Protein AF-A0A7V3DXR6-F1 (afdb_monomer)

Solvent-accessible surface area (backbone atoms only — not comparable to full-atom values): 13220 Å² total; per-residue (Å²): 140,81,86,76,81,79,78,81,73,88,77,78,80,82,89,64,105,59,75,61,67,45,47,54,45,67,90,81,84,85,80,84,87,76,94,70,97,73,84,89,75,85,72,83,88,76,77,76,75,66,63,61,69,57,52,56,50,43,62,75,67,64,59,78,59,49,63,55,88,52,62,77,90,40,53,66,61,30,19,55,47,42,76,74,41,99,54,40,26,29,40,56,41,89,47,49,42,42,71,50,51,48,53,38,53,76,59,43,36,45,48,30,45,14,49,17,42,89,64,18,62,29,64,74,32,46,52,52,35,45,51,56,32,44,76,66,78,23,35,36,28,40,42,41,90,64,34,42,66,51,47,35,49,40,52,56,47,44,74,72,49,98,42,56,47,48,42,47,45,70,83,68,97,46,56,56,32,66,55,28,32,79,74,49,92,61,69,49,100,87,40,33,32,70,59,69,91,48,77,86,70,50,76,49,74,35,65,71,46,50,59,74,67,60,71,91,130

Foldseek 3Di:
DDDDDDDDDDDDDDDDPDFDKFFADEDDDDDDDDDDDDDDDDDPDPPPPPCVVVQVVCVVVVPQADECPDDLVCLVVLLVVLVRHPHFYEYPQQEAFLVSLLVSLVSSSGQEYAHQQVRRPHLVRVQSSLVSCVVSVHAYEYDDPFAQLSLLSSVVSQSVGPRHDHHYDYPDDDCSQVPFWPDHWDADPVRMTGQDPDPDSPTDGDVVSVVVPDDDD

Secondary structure (DSSP, 8-state):
-----PPPP--PPP--S---EEEEE-------------------------SHHHHHHHHHHT-SEEES-S-TT-HHHHHHHHTT-SSEEEE-TT--HHHHHHHHHHTT--SEE---TTTTT-HHHHHHHHHHHHHTT-EE-----S-HHHHHHHHHHHHTSSSB-PEE---S--HHHHTSBSS-----TTSEEEPP-SSTT---B-HHHHHHT----

Nearest PDB structures (foldseek):
  4e6m-assembly1_A  TM=9.336E-01  e=2.286E-12  Salmonella enterica subsp. enterica serovar Typhimurium
  2gl5-assembly1_A  TM=9.309E-01  e=3.157E-12  Salmonella enterica subsp. enterica serovar Typhimurium str. LT2
  4e5t-assembly1_B  TM=9.225E-01  e=1.224E-11  Roseibium 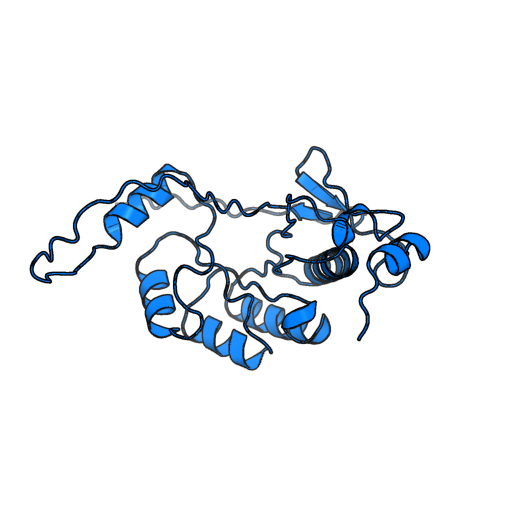alexandrii DFL-11
  2o56-assembly1_C  TM=9.122E-01  e=7.303E-12  Salmonella enterica subsp. enterica serovar Typhimurium str. LT2
  4e5t-assembly1_F  TM=9.251E-01  e=1.922E-11  Roseibium alexandrii DFL-11

Radius of gyration: 20.24 Å; Cα contacts (8 Å, |Δi|>4): 313; chains: 1; bounding box: 68×53×46 Å

Sequence (217 aa):
MHERTAREGAQYPAAQNLSPRVHSWTGSRSSSRRCGATAIRRSPRKRSCSIEPIRRCLDRLGVYAFEEPVSTDNLEASAHLAQQLDLKIAGYESEQLAYNFRRLIDQGCVDIVQPDVTWAGGISECRRIAALAQAAHREIAPHCFSSAVCLMASLHFLCSVPNPGLLEMDQNPNGLRTEIARDPVSVDADGFVTVPEKPGLGVELIDDVVEKYRVEG

Mean predicted aligned error: 10.91 Å

pLDDT: mean 79.51, std 24.58, range [22.56, 98.38]

Structure (mmCIF, N/CA/C/O backbone):
data_AF-A0A7V3DXR6-F1
#
_entry.id   AF-A0A7V3DXR6-F1
#
loop_
_atom_site.group_PDB
_atom_site.id
_atom_site.type_symbol
_atom_site.label_atom_id
_atom_site.label_alt_id
_atom_site.label_comp_id
_atom_site.label_asym_id
_atom_site.label_entity_id
_atom_site.label_seq_id
_atom_site.pdbx_PDB_ins_code
_atom_site.Cartn_x
_atom_site.Cartn_y
_atom_site.Cartn_z
_atom_site.occupancy
_atom_site.B_iso_or_equiv
_atom_site.auth_seq_id
_atom_site.auth_comp_id
_atom_site.auth_asym_id
_atom_site.auth_atom_id
_atom_site.pdbx_PDB_model_num
ATOM 1 N N . MET A 1 1 ? -40.014 13.257 14.628 1.00 31.56 1 MET A N 1
ATOM 2 C CA . MET A 1 1 ? -39.802 12.472 13.397 1.00 31.56 1 MET A CA 1
ATOM 3 C C . MET A 1 1 ? -38.603 13.074 12.688 1.00 31.56 1 MET A C 1
ATOM 5 O O . MET A 1 1 ? -38.719 14.172 12.171 1.00 31.56 1 MET A O 1
ATOM 9 N N . HIS A 1 2 ? -37.438 12.436 12.780 1.00 28.38 2 HIS A N 1
ATOM 10 C CA . HIS A 1 2 ? -36.255 12.824 12.012 1.00 28.38 2 HIS A CA 1
ATOM 11 C C . HIS A 1 2 ? -35.993 11.713 11.004 1.00 28.38 2 HIS A C 1
ATOM 13 O O . HIS A 1 2 ? -35.638 10.598 11.389 1.00 28.38 2 HIS A O 1
ATOM 19 N N . GLU A 1 3 ? -36.242 12.015 9.734 1.00 25.89 3 GLU A N 1
ATOM 20 C CA . GLU A 1 3 ? -35.898 11.160 8.606 1.00 25.89 3 GLU A CA 1
ATOM 21 C C . GLU A 1 3 ? -34.373 11.090 8.501 1.00 25.89 3 GLU A C 1
ATOM 23 O O . GLU A 1 3 ? -33.698 12.076 8.209 1.00 25.89 3 GLU A O 1
ATOM 28 N N . ARG A 1 4 ? -33.822 9.910 8.795 1.00 29.62 4 ARG A N 1
ATOM 29 C CA . ARG A 1 4 ? -32.465 9.545 8.396 1.00 29.62 4 ARG A CA 1
ATOM 30 C C . ARG A 1 4 ? -32.529 9.173 6.924 1.00 29.62 4 ARG A C 1
ATOM 32 O O . ARG A 1 4 ? -33.082 8.132 6.582 1.00 29.62 4 ARG A O 1
ATOM 39 N N . THR A 1 5 ? -31.971 10.016 6.068 1.00 32.22 5 THR A N 1
ATOM 40 C CA . THR A 1 5 ? -31.668 9.651 4.688 1.00 32.22 5 THR A CA 1
ATOM 41 C C . THR A 1 5 ? -30.630 8.530 4.713 1.00 32.22 5 THR A C 1
ATOM 43 O O . THR A 1 5 ? -29.486 8.711 5.131 1.00 32.22 5 THR A O 1
ATOM 46 N N . ALA A 1 6 ? -31.069 7.329 4.342 1.00 30.80 6 ALA A N 1
ATOM 47 C CA . ALA A 1 6 ? -30.200 6.190 4.115 1.00 30.80 6 ALA A CA 1
ATOM 48 C C . ALA A 1 6 ? -29.231 6.545 2.978 1.00 30.80 6 ALA A C 1
ATOM 50 O O . ALA A 1 6 ? -29.662 6.886 1.879 1.00 30.80 6 ALA A O 1
ATOM 51 N N . ARG A 1 7 ? -27.924 6.509 3.254 1.00 33.69 7 ARG A N 1
ATOM 52 C CA . ARG A 1 7 ? -26.902 6.561 2.206 1.00 33.69 7 ARG A CA 1
ATOM 53 C C . ARG A 1 7 ? -26.970 5.237 1.452 1.00 33.69 7 ARG A C 1
ATOM 55 O O . ARG A 1 7 ? -26.793 4.180 2.056 1.00 33.69 7 ARG A O 1
ATOM 62 N N . GLU A 1 8 ? -27.275 5.313 0.164 1.00 31.00 8 GLU A N 1
ATOM 63 C CA . GLU A 1 8 ? -27.235 4.185 -0.761 1.00 31.00 8 GLU A CA 1
ATOM 64 C C . GLU A 1 8 ? -25.836 3.556 -0.714 1.00 31.00 8 GLU A C 1
ATOM 66 O O . GLU A 1 8 ? -24.823 4.229 -0.909 1.00 31.00 8 GLU A O 1
ATOM 71 N N . GLY A 1 9 ? -25.777 2.270 -0.368 1.00 28.81 9 GLY A N 1
ATOM 72 C CA . GLY A 1 9 ? -24.547 1.495 -0.433 1.00 28.81 9 GLY A CA 1
ATOM 73 C C . GLY A 1 9 ? -24.123 1.348 -1.889 1.00 28.81 9 GLY A C 1
ATOM 74 O O . GLY A 1 9 ? -24.939 0.984 -2.733 1.00 28.81 9 GLY A O 1
ATOM 75 N N . ALA A 1 10 ? -22.853 1.626 -2.183 1.00 31.78 10 ALA A N 1
ATOM 76 C CA . ALA A 1 10 ? -22.266 1.345 -3.485 1.00 31.78 10 ALA A CA 1
ATOM 77 C C . ALA A 1 10 ? -22.392 -0.160 -3.773 1.00 31.78 10 ALA A C 1
ATOM 79 O O . ALA A 1 10 ? -21.719 -0.992 -3.163 1.00 31.78 10 ALA A O 1
ATOM 80 N N . GLN A 1 11 ? -23.316 -0.510 -4.663 1.00 25.05 11 GLN A N 1
ATOM 81 C CA . GLN A 1 11 ? -23.575 -1.877 -5.080 1.00 25.05 11 GLN A CA 1
ATOM 82 C C . GLN A 1 11 ? -22.659 -2.182 -6.270 1.00 25.05 11 GLN A C 1
ATOM 84 O O . GLN A 1 11 ? -22.904 -1.734 -7.387 1.00 25.05 11 GLN A O 1
ATOM 89 N N . TYR A 1 12 ? -21.562 -2.898 -6.016 1.00 34.34 12 TYR A N 1
ATOM 90 C CA . TYR A 1 12 ? -20.618 -3.311 -7.056 1.00 34.34 12 TYR A CA 1
ATOM 91 C C . TYR A 1 12 ? -21.253 -4.390 -7.956 1.00 34.34 12 TYR A C 1
ATOM 93 O O . TYR A 1 12 ? -21.801 -5.365 -7.431 1.00 34.34 12 TYR A O 1
ATOM 101 N N . PRO A 1 13 ? -21.217 -4.244 -9.294 1.00 30.42 13 PRO A N 1
ATOM 102 C CA . PRO A 1 13 ? -21.821 -5.212 -10.204 1.00 30.42 13 PRO A CA 1
ATOM 103 C C . PRO A 1 13 ? -21.067 -6.550 -10.196 1.00 30.42 13 PRO A C 1
ATOM 105 O O . PRO A 1 13 ? -19.850 -6.607 -10.034 1.00 30.42 13 PRO A O 1
ATOM 108 N N . ALA A 1 14 ? -21.821 -7.637 -10.378 1.00 29.36 14 ALA A N 1
ATOM 109 C CA . ALA A 1 14 ? -21.312 -9.003 -10.425 1.00 29.36 14 ALA A CA 1
ATOM 110 C C . ALA A 1 14 ? -20.295 -9.202 -11.565 1.00 29.36 14 ALA A C 1
ATOM 112 O O . ALA A 1 14 ? -20.507 -8.745 -12.689 1.00 29.36 14 ALA A O 1
ATOM 113 N N . ALA A 1 15 ? -19.211 -9.919 -11.256 1.00 34.00 15 ALA A N 1
ATOM 114 C CA . ALA A 1 15 ? -18.091 -10.195 -12.146 1.00 34.00 15 ALA A CA 1
ATOM 115 C C . ALA A 1 15 ? -18.532 -10.916 -13.436 1.00 34.00 15 ALA A C 1
ATOM 117 O O . ALA A 1 15 ? -18.892 -12.092 -13.423 1.00 34.00 15 ALA A O 1
ATOM 118 N N . GLN A 1 16 ? -18.475 -10.203 -14.559 1.00 31.62 16 GLN A N 1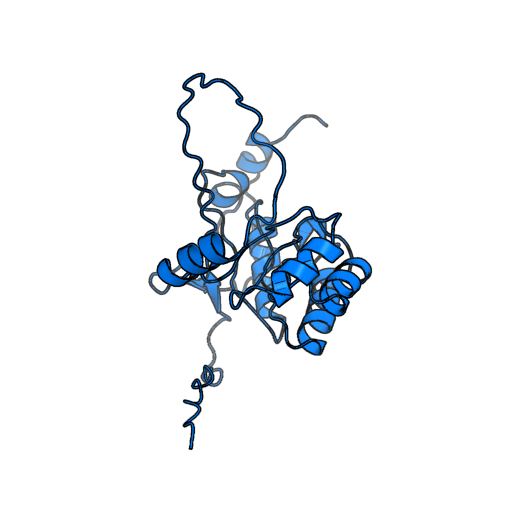
ATOM 119 C CA . GLN A 1 16 ? -18.336 -10.792 -15.892 1.00 31.62 16 GLN A CA 1
ATOM 120 C C . GLN A 1 16 ? -16.834 -10.932 -16.184 1.00 31.62 16 GLN A C 1
ATOM 122 O O . GLN A 1 16 ? -16.068 -10.124 -15.670 1.00 31.62 16 GLN A O 1
ATOM 127 N N . ASN A 1 17 ? -16.429 -11.950 -16.961 1.00 37.66 17 ASN A N 1
ATOM 128 C CA . ASN A 1 17 ? -15.042 -12.306 -17.327 1.00 37.66 17 ASN A CA 1
ATOM 129 C C . ASN A 1 17 ? -14.233 -11.125 -17.902 1.00 37.66 17 ASN A C 1
ATOM 131 O O . ASN A 1 17 ? -14.008 -11.023 -19.106 1.00 37.66 17 ASN A O 1
ATOM 135 N N . LEU A 1 18 ? -13.794 -10.238 -17.026 1.00 44.88 18 LEU A N 1
ATOM 136 C CA . LEU A 1 18 ? -12.927 -9.111 -17.291 1.00 44.88 18 LEU A CA 1
ATOM 137 C C . LEU A 1 18 ? -11.723 -9.292 -16.375 1.00 44.88 18 LEU A C 1
ATOM 139 O O . LEU A 1 18 ? -11.875 -9.640 -15.200 1.00 44.88 18 LEU A O 1
ATOM 143 N N . SER A 1 19 ? -10.531 -9.076 -16.920 1.00 45.09 19 SER A N 1
ATOM 144 C CA . SER A 1 19 ? -9.303 -8.963 -16.138 1.00 45.09 19 SER A CA 1
ATOM 145 C C . SER A 1 19 ? -9.536 -8.017 -14.949 1.00 45.09 19 SER A C 1
ATOM 147 O O . SER A 1 19 ? -10.148 -6.959 -15.144 1.00 45.09 19 SER A O 1
ATOM 149 N N . PRO A 1 20 ? -9.092 -8.367 -13.728 1.00 69.38 20 PRO A N 1
ATOM 150 C CA . PRO A 1 20 ? -9.354 -7.551 -12.551 1.00 69.38 20 PRO A CA 1
ATOM 151 C C . PRO A 1 20 ? -8.802 -6.130 -12.741 1.00 69.38 20 PRO A C 1
ATOM 153 O O . PRO A 1 20 ? -7.714 -5.935 -13.289 1.00 69.38 20 PRO A O 1
ATOM 156 N N . ARG A 1 21 ? -9.593 -5.138 -12.318 1.00 65.69 21 ARG A N 1
ATOM 157 C CA . ARG A 1 21 ? -9.285 -3.704 -12.411 1.00 65.69 21 ARG A CA 1
ATOM 158 C C . ARG A 1 21 ? -9.407 -3.057 -11.040 1.00 65.69 21 ARG A C 1
ATOM 160 O O . ARG A 1 21 ? -10.296 -3.423 -10.272 1.00 65.69 21 ARG A O 1
ATOM 167 N N . VAL A 1 22 ? -8.566 -2.063 -10.764 1.00 61.12 22 VAL A N 1
ATOM 168 C CA . VAL A 1 22 ? -8.664 -1.240 -9.547 1.00 61.12 22 VAL A CA 1
ATOM 169 C C . VAL A 1 22 ? -8.651 0.238 -9.905 1.00 61.12 22 VAL A C 1
ATOM 171 O O . VAL A 1 22 ? -7.926 0.648 -10.810 1.00 61.12 22 VAL A O 1
ATOM 174 N N . HIS A 1 23 ? -9.454 1.034 -9.201 1.00 72.06 23 HIS A N 1
ATOM 175 C CA . HIS A 1 23 ? -9.402 2.487 -9.302 1.00 72.06 23 HIS A CA 1
ATOM 176 C C . HIS A 1 23 ? -8.096 3.026 -8.719 1.00 72.06 23 HIS A C 1
ATOM 178 O O . HIS A 1 23 ? -7.699 2.648 -7.616 1.00 72.06 23 HIS A O 1
ATOM 184 N N . SER A 1 24 ? -7.456 3.931 -9.455 1.00 63.09 24 SER A N 1
ATOM 185 C CA . SER A 1 24 ? -6.246 4.627 -9.015 1.00 63.09 24 SER A CA 1
ATOM 186 C C . SER A 1 24 ? -6.554 5.998 -8.407 1.00 63.09 24 SER A C 1
ATOM 188 O O . SER A 1 24 ? -7.560 6.627 -8.739 1.00 63.09 24 SER A O 1
ATOM 190 N N . TRP A 1 25 ? -5.676 6.478 -7.527 1.00 69.19 25 TRP A N 1
ATOM 191 C CA . TRP A 1 25 ? -5.692 7.851 -7.018 1.00 69.19 25 TRP A CA 1
ATOM 192 C C . TRP A 1 25 ? -4.270 8.391 -6.819 1.00 69.19 25 TRP A C 1
ATOM 194 O O . TRP A 1 25 ? -3.297 7.638 -6.756 1.00 69.19 25 TRP A O 1
ATOM 204 N N . THR A 1 26 ? -4.158 9.718 -6.746 1.00 46.88 26 THR A N 1
ATOM 205 C CA . THR A 1 26 ? -2.898 10.456 -6.647 1.00 46.88 26 THR A CA 1
ATOM 206 C C . THR A 1 26 ? -2.918 11.377 -5.424 1.00 46.88 26 THR A C 1
ATOM 208 O O . THR A 1 26 ? -3.730 12.307 -5.372 1.00 46.88 26 THR A O 1
ATOM 211 N N . GLY A 1 27 ? -2.004 11.179 -4.473 1.00 40.56 27 GLY A N 1
ATOM 212 C CA . GLY A 1 27 ? -1.815 12.091 -3.344 1.00 40.56 27 GLY A CA 1
ATOM 213 C C . GLY A 1 27 ? -1.204 13.423 -3.774 1.00 40.56 27 GLY A C 1
ATOM 214 O O . GLY A 1 27 ? -0.132 13.466 -4.373 1.00 40.56 27 GLY A O 1
ATOM 215 N N . SER A 1 28 ? -1.861 14.547 -3.467 1.00 36.00 28 SER A N 1
ATOM 216 C CA . SER A 1 28 ? -1.294 15.882 -3.703 1.00 36.00 28 SER A CA 1
ATOM 217 C C . SER A 1 28 ? -0.756 16.489 -2.402 1.00 36.00 28 SER A C 1
ATOM 219 O O . SER A 1 28 ? -1.530 16.978 -1.578 1.00 36.00 28 SER A O 1
ATOM 221 N N . ARG A 1 29 ? 0.572 16.542 -2.226 1.00 35.81 29 ARG A N 1
ATOM 222 C CA . ARG A 1 29 ? 1.218 17.350 -1.170 1.00 35.81 29 ARG A CA 1
ATOM 223 C C . ARG A 1 29 ? 1.531 18.745 -1.723 1.00 35.81 29 ARG A C 1
ATOM 225 O O . ARG A 1 29 ? 2.564 18.963 -2.350 1.00 35.81 29 ARG A O 1
ATOM 232 N N . SER A 1 30 ? 0.642 19.721 -1.528 1.00 26.56 30 SER A N 1
ATOM 233 C CA . SER A 1 30 ? 0.893 21.094 -1.990 1.00 26.56 30 SER A CA 1
ATOM 234 C C . SER A 1 30 ? 1.876 21.822 -1.059 1.00 26.56 30 SER A C 1
ATOM 236 O O . SER A 1 30 ? 1.492 22.286 0.015 1.00 26.56 30 SER A O 1
ATOM 238 N N . SER A 1 31 ? 3.143 21.970 -1.465 1.00 26.41 31 SER A N 1
ATOM 239 C CA . SER A 1 31 ? 4.117 22.815 -0.759 1.00 26.41 31 SER A CA 1
ATOM 240 C C . SER A 1 31 ? 4.080 24.255 -1.291 1.00 26.41 31 SER A C 1
ATOM 242 O O . SER A 1 31 ? 4.645 24.549 -2.346 1.00 26.41 31 SER A O 1
ATOM 244 N N . SER A 1 32 ? 3.455 25.191 -0.575 1.00 27.58 32 SER A N 1
ATOM 245 C CA . SER A 1 32 ? 3.574 26.616 -0.910 1.00 27.58 32 SER A CA 1
ATOM 246 C C . SER A 1 32 ? 4.811 27.221 -0.235 1.00 27.58 32 SER A C 1
ATOM 248 O O . SER A 1 32 ? 4.806 27.479 0.969 1.00 27.58 32 SER A O 1
ATOM 250 N N . ARG A 1 33 ? 5.876 27.482 -1.007 1.00 27.38 33 ARG A N 1
ATOM 251 C C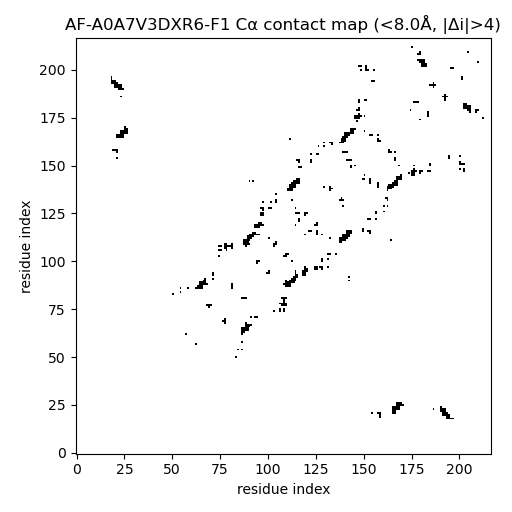A . ARG A 1 33 ? 7.007 28.316 -0.566 1.00 27.38 33 ARG A CA 1
ATOM 252 C C . ARG A 1 33 ? 6.669 29.801 -0.719 1.00 27.38 33 ARG A C 1
ATOM 254 O O . ARG A 1 33 ? 6.379 30.268 -1.818 1.00 27.38 33 ARG A O 1
ATOM 261 N N . ARG A 1 34 ? 6.833 30.557 0.367 1.00 25.31 34 ARG A N 1
ATOM 262 C CA . ARG A 1 34 ? 7.279 31.959 0.340 1.00 25.31 34 ARG A CA 1
ATOM 263 C C . ARG A 1 34 ? 7.922 32.290 1.690 1.00 25.31 34 ARG A C 1
ATOM 265 O O . ARG A 1 34 ? 7.237 32.429 2.695 1.00 25.31 34 ARG A O 1
ATOM 272 N N . CYS A 1 35 ? 9.253 32.365 1.711 1.00 27.14 35 CYS A N 1
ATOM 273 C CA . CYS A 1 35 ? 10.003 32.909 2.838 1.00 27.14 35 CYS A CA 1
ATOM 274 C C . CYS A 1 35 ? 9.786 34.425 2.890 1.00 27.14 35 CYS A C 1
ATOM 276 O O . CYS A 1 35 ? 10.145 35.137 1.956 1.00 27.14 35 CYS A O 1
ATOM 278 N N . GLY A 1 36 ? 9.229 34.901 3.997 1.00 24.17 36 GLY A N 1
ATOM 279 C CA . GLY A 1 36 ? 9.238 36.297 4.415 1.00 24.17 36 GLY A CA 1
ATOM 280 C C . GLY A 1 36 ? 9.369 36.310 5.932 1.00 24.17 36 GLY A C 1
ATOM 281 O O . GLY A 1 36 ? 8.490 35.810 6.633 1.00 24.17 36 GLY A O 1
ATOM 282 N N . ALA A 1 37 ? 10.502 36.791 6.442 1.00 32.31 37 ALA A N 1
ATOM 283 C CA . ALA A 1 37 ? 10.782 36.838 7.872 1.00 32.31 37 ALA A CA 1
ATOM 284 C C . ALA A 1 37 ? 9.662 37.588 8.614 1.00 32.31 37 ALA A C 1
ATOM 286 O O . ALA A 1 37 ? 9.384 38.743 8.308 1.00 32.31 37 ALA A O 1
ATOM 287 N N . THR A 1 38 ? 9.020 36.932 9.585 1.00 22.56 38 THR A N 1
ATOM 288 C CA . THR A 1 38 ? 8.007 37.551 10.451 1.00 22.56 38 THR A CA 1
ATOM 289 C C . THR A 1 38 ? 8.263 37.138 11.898 1.00 22.56 38 THR A C 1
ATOM 291 O O . THR A 1 38 ? 8.427 35.958 12.205 1.00 22.56 38 THR A O 1
ATOM 294 N N . ALA A 1 39 ? 8.347 38.132 12.780 1.00 25.56 39 ALA A N 1
ATOM 295 C CA . ALA A 1 39 ? 8.674 37.997 14.193 1.00 25.56 39 ALA A CA 1
ATOM 296 C C . ALA A 1 39 ? 7.761 37.002 14.937 1.00 25.56 39 ALA A C 1
ATOM 298 O O . ALA A 1 39 ? 6.534 37.073 14.857 1.00 25.56 39 ALA A O 1
ATOM 299 N N . ILE A 1 40 ? 8.364 36.116 15.737 1.00 25.45 40 ILE A N 1
ATOM 300 C CA . ILE A 1 40 ? 7.641 35.203 16.630 1.00 25.45 40 ILE A CA 1
ATOM 301 C C . ILE A 1 40 ? 7.162 35.998 17.849 1.00 25.45 40 ILE A C 1
ATOM 303 O O . ILE A 1 40 ? 7.897 36.200 18.816 1.00 25.45 40 ILE A O 1
ATOM 307 N N . ARG A 1 41 ? 5.901 36.438 17.830 1.00 24.92 41 ARG A N 1
ATOM 308 C CA . ARG A 1 41 ? 5.221 36.978 19.014 1.00 24.92 41 ARG A CA 1
ATOM 309 C C . ARG A 1 41 ? 4.578 35.811 19.772 1.00 24.92 41 ARG A C 1
ATOM 311 O O . ARG A 1 41 ? 3.616 35.212 19.296 1.00 24.92 41 ARG A O 1
ATOM 318 N N . ARG A 1 42 ? 5.112 35.447 20.946 1.00 28.20 42 ARG A N 1
ATOM 319 C CA . ARG A 1 42 ? 4.498 34.429 21.822 1.00 28.20 42 ARG A CA 1
ATOM 320 C C . ARG A 1 42 ? 3.175 34.964 22.385 1.00 28.20 42 ARG A C 1
ATOM 322 O O . ARG A 1 42 ? 3.176 35.779 23.299 1.00 28.20 42 ARG A O 1
ATOM 329 N N . SER A 1 43 ? 2.056 34.487 21.842 1.00 28.20 43 SER A N 1
ATOM 330 C CA . SER A 1 43 ? 0.731 34.625 22.458 1.00 28.20 43 SER A CA 1
ATOM 331 C C . SER A 1 43 ? 0.620 33.694 23.682 1.00 28.20 43 SER A C 1
ATOM 333 O O . SER A 1 43 ? 1.135 32.568 23.625 1.00 28.20 43 SER A O 1
ATOM 335 N N . PRO A 1 44 ? -0.008 34.120 24.797 1.00 35.19 44 PRO A N 1
ATOM 336 C CA . PRO A 1 44 ? -0.204 33.271 25.968 1.00 35.19 44 PRO A CA 1
ATOM 337 C C . PRO A 1 44 ? -1.037 32.035 25.594 1.00 35.19 44 PRO A C 1
ATOM 339 O O . PRO A 1 44 ? -2.111 32.131 25.003 1.00 35.19 44 PRO A O 1
ATOM 342 N N . ARG A 1 45 ? -0.506 30.847 25.914 1.00 38.66 45 ARG A N 1
ATOM 343 C CA . ARG A 1 45 ? -1.092 29.542 25.578 1.00 38.66 45 ARG A CA 1
ATOM 344 C C . ARG A 1 45 ? -2.484 29.381 26.205 1.00 38.66 45 ARG A C 1
ATOM 346 O O . ARG A 1 45 ? -2.607 28.914 27.329 1.00 38.66 45 ARG A O 1
ATOM 353 N N . LYS A 1 46 ? -3.528 29.630 25.420 1.00 34.25 46 LYS A N 1
ATOM 354 C CA . LYS A 1 46 ? -4.749 28.815 25.429 1.00 34.25 46 LYS A CA 1
ATOM 355 C C . LYS A 1 46 ? -4.802 28.087 24.090 1.00 34.25 46 LYS A C 1
ATOM 357 O O . LYS A 1 46 ? -5.390 28.577 23.137 1.00 34.25 46 LYS A O 1
ATOM 362 N N . ARG A 1 47 ? -4.093 26.961 23.971 1.00 41.34 47 ARG A N 1
ATOM 363 C CA . ARG A 1 47 ? -4.157 26.114 22.770 1.00 41.34 47 ARG A CA 1
ATOM 364 C C . ARG A 1 47 ? -5.162 24.988 22.982 1.00 41.34 47 ARG A C 1
ATOM 366 O O . ARG A 1 47 ? -4.785 23.831 23.040 1.00 41.34 47 ARG A O 1
ATOM 373 N N . SER A 1 48 ? -6.440 25.341 23.052 1.00 38.88 48 SER A N 1
ATOM 374 C CA . SER A 1 48 ? -7.446 24.525 22.379 1.00 38.88 48 SER A CA 1
ATOM 375 C C . SER A 1 48 ? -7.462 25.029 20.936 1.00 38.88 48 SER A C 1
ATOM 377 O O . SER A 1 48 ? -8.237 25.922 20.594 1.00 38.88 48 SER A O 1
ATOM 379 N N . CYS A 1 49 ? -6.516 24.582 20.106 1.00 46.41 49 CYS A N 1
ATOM 380 C CA . CYS A 1 49 ? -6.714 24.753 18.671 1.00 46.41 49 CYS A CA 1
ATOM 381 C C . CYS A 1 49 ? -7.865 23.802 18.356 1.00 46.41 49 CYS A C 1
ATOM 383 O O . CYS A 1 49 ? -7.670 22.591 18.369 1.00 46.41 49 CYS A O 1
ATOM 385 N N . SER A 1 50 ? -9.089 24.329 18.280 1.00 61.41 50 SER A N 1
ATOM 386 C CA . SER A 1 50 ? -10.232 23.502 17.926 1.00 61.41 50 SER A CA 1
ATOM 387 C C . SER A 1 50 ? -9.948 22.907 16.553 1.00 61.41 50 SER A C 1
ATOM 389 O O . SER A 1 50 ? -9.464 23.600 15.663 1.00 61.41 50 SER A O 1
ATOM 391 N N . ILE A 1 51 ? -10.227 21.620 16.387 1.00 73.38 51 ILE A N 1
ATOM 392 C CA . ILE A 1 51 ? -10.132 20.928 15.099 1.00 73.38 51 ILE A CA 1
ATOM 393 C C . ILE A 1 51 ? -11.143 21.470 14.072 1.00 73.38 51 ILE A C 1
ATOM 395 O O . ILE A 1 51 ? -10.968 21.346 12.864 1.00 73.38 51 ILE A O 1
ATOM 399 N N . GLU A 1 52 ? -12.182 22.141 14.567 1.00 75.38 52 GLU A N 1
ATOM 400 C CA . GLU A 1 52 ? -13.337 22.628 13.819 1.00 75.38 52 GLU A CA 1
ATOM 401 C C . GLU A 1 52 ? -13.007 23.463 12.563 1.00 75.38 52 GLU A C 1
ATOM 403 O O . GLU A 1 52 ? -13.633 23.225 11.529 1.00 75.38 52 GLU A O 1
ATOM 408 N N . PRO A 1 53 ? -12.043 24.410 12.558 1.00 81.31 53 PRO A N 1
ATOM 409 C CA . PRO A 1 53 ? -11.697 25.151 11.346 1.00 81.31 53 PRO A CA 1
ATOM 410 C C . PRO A 1 53 ? -11.064 24.265 10.267 1.00 81.31 53 PRO A C 1
ATOM 412 O O . PRO A 1 53 ? -11.318 24.485 9.084 1.00 81.31 53 PRO A O 1
ATOM 415 N N . ILE A 1 54 ? -10.267 23.263 10.663 1.00 81.62 54 ILE A N 1
ATOM 416 C CA . ILE A 1 54 ? -9.664 22.295 9.737 1.00 81.62 54 ILE A CA 1
ATOM 417 C C . ILE A 1 54 ? -10.765 21.396 9.177 1.00 81.62 54 ILE A C 1
ATOM 419 O O . ILE A 1 54 ? -10.887 21.299 7.959 1.00 81.62 54 ILE A O 1
ATOM 423 N N . ARG A 1 55 ? -11.627 20.849 10.046 1.00 79.38 55 ARG A N 1
ATOM 424 C CA . ARG A 1 55 ? -12.783 20.023 9.662 1.00 79.38 55 ARG A CA 1
ATOM 425 C C . ARG A 1 55 ? -13.638 20.712 8.596 1.00 79.38 55 ARG A C 1
ATOM 427 O O . ARG A 1 55 ? -13.788 20.195 7.498 1.00 79.38 55 ARG A O 1
ATOM 434 N N . ARG A 1 56 ? -14.080 21.950 8.854 1.00 80.69 56 ARG A N 1
ATOM 435 C CA . ARG A 1 56 ? -14.874 22.737 7.887 1.00 80.69 56 ARG A CA 1
ATOM 436 C C . ARG A 1 56 ? -14.161 22.971 6.561 1.00 80.69 56 ARG A C 1
ATOM 438 O O . ARG A 1 56 ? -14.813 23.057 5.522 1.00 80.69 56 ARG A O 1
ATOM 445 N N . CYS A 1 57 ? -12.842 23.155 6.596 1.00 86.56 57 CYS A N 1
ATOM 446 C CA . CYS A 1 57 ? -12.064 23.362 5.384 1.00 86.56 57 CYS A CA 1
ATOM 447 C C . CYS A 1 57 ? -12.035 22.087 4.534 1.00 86.56 57 CYS A C 1
ATOM 449 O O . CYS A 1 57 ? -12.324 22.159 3.341 1.00 86.56 57 CYS A O 1
ATOM 451 N N . LEU A 1 58 ? -11.744 20.942 5.160 1.00 86.88 58 LEU A N 1
ATOM 452 C CA . LEU A 1 58 ? -11.681 19.640 4.495 1.00 86.88 58 LEU A CA 1
ATOM 453 C C . LEU A 1 58 ? -13.058 19.214 3.960 1.00 86.88 58 LEU A C 1
ATOM 455 O O . LEU A 1 58 ? -13.153 18.820 2.799 1.00 86.88 58 LEU A O 1
ATOM 459 N N . ASP A 1 59 ? -14.123 19.416 4.744 1.00 82.75 59 ASP A N 1
ATOM 460 C CA . ASP A 1 59 ? -15.508 19.142 4.335 1.00 82.75 59 ASP A CA 1
ATOM 461 C C . ASP A 1 59 ? -15.886 19.945 3.078 1.00 82.75 59 ASP A C 1
ATOM 463 O O . ASP A 1 59 ? -16.415 19.404 2.109 1.00 82.75 59 ASP A O 1
ATOM 467 N N . ARG A 1 60 ? -15.573 21.250 3.055 1.00 86.50 60 ARG A N 1
ATOM 468 C CA . ARG A 1 60 ? -15.878 22.130 1.913 1.00 86.50 60 ARG A CA 1
ATOM 469 C C . ARG A 1 60 ? -15.109 21.745 0.648 1.00 86.50 60 ARG A C 1
ATOM 471 O O . ARG A 1 60 ? -15.590 22.005 -0.451 1.00 86.50 60 ARG A O 1
ATOM 478 N N . LEU A 1 61 ? -13.910 21.193 0.802 1.00 89.81 61 LEU A N 1
ATOM 479 C CA . LEU A 1 61 ? -13.073 20.753 -0.313 1.00 89.81 61 LEU A CA 1
ATOM 480 C C . LEU A 1 61 ? -13.461 19.359 -0.827 1.00 89.81 61 LEU A C 1
ATOM 482 O O . LEU A 1 61 ? -12.938 18.950 -1.858 1.00 89.81 61 LEU A O 1
ATOM 486 N N . GLY A 1 62 ? -14.367 18.648 -0.143 1.00 87.88 62 GLY A N 1
ATOM 487 C CA . GLY A 1 62 ? -14.766 17.294 -0.530 1.00 87.88 62 GLY A CA 1
ATOM 488 C C . GLY A 1 62 ? -13.605 16.302 -0.451 1.00 87.88 62 GLY A C 1
ATOM 489 O O . GLY A 1 62 ? -13.473 15.442 -1.318 1.00 87.88 62 GLY A O 1
ATOM 490 N N . VAL A 1 63 ? -12.728 16.459 0.546 1.00 91.25 63 VAL A N 1
ATOM 491 C CA . VAL A 1 63 ? -11.562 15.584 0.728 1.00 91.25 63 VAL A CA 1
ATOM 492 C C . VAL A 1 63 ? -12.026 14.151 0.999 1.00 91.25 63 VAL A C 1
ATOM 494 O O . VAL A 1 63 ? -12.938 13.937 1.790 1.00 91.25 63 VAL A O 1
ATOM 497 N N . TYR A 1 64 ? -11.400 13.172 0.339 1.00 90.00 64 TYR A N 1
ATOM 498 C CA . TYR A 1 64 ? -11.742 11.753 0.492 1.00 90.00 64 TYR A CA 1
ATOM 499 C C . TYR A 1 64 ? -11.248 11.167 1.823 1.00 90.00 64 TYR A C 1
ATOM 501 O O . TYR A 1 64 ? -12.006 10.507 2.535 1.00 90.00 64 TYR A O 1
ATOM 509 N N . ALA A 1 65 ? -9.983 11.429 2.160 1.00 92.19 65 ALA A N 1
ATOM 510 C CA . ALA A 1 65 ? -9.343 10.977 3.388 1.00 92.19 65 ALA A CA 1
ATOM 511 C C . ALA A 1 65 ? -8.250 11.958 3.837 1.00 92.19 65 ALA A C 1
ATOM 513 O O . ALA A 1 65 ? -7.697 12.700 3.020 1.00 92.19 65 ALA A O 1
ATOM 514 N N . PHE A 1 66 ? -7.941 11.957 5.134 1.00 93.12 66 PHE A N 1
ATOM 515 C CA . PHE A 1 66 ? -6.817 12.688 5.708 1.00 93.12 66 PHE A CA 1
ATOM 516 C C . PHE A 1 66 ? -5.690 11.710 6.041 1.00 93.12 66 PHE A C 1
ATOM 518 O O . PHE A 1 66 ? -5.805 10.912 6.970 1.00 93.12 66 PHE A O 1
ATOM 525 N N . GLU A 1 67 ? -4.626 11.765 5.249 1.00 93.06 67 GLU A N 1
ATOM 526 C CA . GLU A 1 67 ? -3.479 10.867 5.355 1.00 93.06 67 GLU A CA 1
ATOM 527 C C . GLU A 1 67 ? -2.460 11.359 6.391 1.00 93.06 67 GLU A C 1
ATOM 529 O O . GLU A 1 67 ? -2.123 12.546 6.407 1.00 93.06 67 GLU A O 1
ATOM 534 N N . GLU A 1 68 ? -2.010 10.451 7.264 1.00 90.88 68 GLU A N 1
ATOM 535 C CA . GLU A 1 68 ? -0.977 10.657 8.297 1.00 90.88 68 GLU A CA 1
ATOM 536 C C . GLU A 1 68 ? -1.029 12.030 9.005 1.00 90.88 68 GLU A C 1
ATOM 538 O O . GLU A 1 68 ? -0.046 12.777 9.056 1.00 90.88 68 GLU A O 1
ATOM 543 N N . PRO A 1 69 ? -2.178 12.408 9.594 1.00 89.19 69 PRO A N 1
ATOM 544 C CA . PRO A 1 69 ? -2.363 13.752 10.144 1.00 89.19 69 PRO A CA 1
ATOM 545 C C . PRO A 1 69 ? -1.559 14.009 11.429 1.00 89.19 69 PRO A C 1
ATOM 547 O O . PRO A 1 69 ? -1.406 15.157 11.860 1.00 89.19 69 PRO A O 1
ATOM 550 N N . VAL A 1 70 ? -1.068 12.945 12.067 1.00 90.94 70 VAL A N 1
ATOM 551 C CA . VAL A 1 70 ? -0.236 12.975 13.273 1.00 90.94 70 VAL A CA 1
ATOM 552 C C . VAL A 1 70 ? 0.894 11.957 13.150 1.00 90.94 70 VAL A C 1
ATOM 554 O O . VAL A 1 70 ? 0.792 11.008 12.379 1.00 90.94 70 VAL A O 1
ATOM 557 N N . SER A 1 71 ? 1.944 12.135 13.956 1.00 88.31 71 SER A N 1
ATOM 558 C CA . SER A 1 71 ? 3.077 11.202 14.019 1.00 88.31 71 SER A CA 1
ATOM 559 C C . SER A 1 71 ? 2.621 9.760 14.253 1.00 88.31 71 SER A C 1
ATOM 561 O O . SER A 1 71 ? 1.767 9.523 15.112 1.00 88.31 71 SER A O 1
ATOM 563 N N . THR A 1 72 ? 3.255 8.812 13.563 1.00 83.12 72 THR A N 1
ATOM 564 C CA . THR A 1 72 ? 3.045 7.361 13.711 1.00 83.12 72 THR A CA 1
ATOM 565 C C . THR A 1 72 ? 3.262 6.883 15.149 1.00 83.12 72 THR A C 1
ATOM 567 O O . THR A 1 72 ? 2.520 6.043 15.646 1.00 83.12 72 THR A O 1
ATOM 570 N N . ASP A 1 73 ? 4.186 7.514 15.879 1.00 87.19 73 ASP A N 1
ATOM 571 C CA . ASP A 1 73 ? 4.461 7.188 17.285 1.00 87.19 73 ASP A CA 1
ATOM 572 C C . ASP A 1 73 ? 3.324 7.571 18.251 1.00 87.19 73 ASP A C 1
ATOM 574 O O . ASP A 1 73 ? 3.285 7.097 19.389 1.00 87.19 73 ASP A O 1
ATOM 578 N N . ASN A 1 74 ? 2.409 8.460 17.843 1.00 90.88 74 ASN A N 1
ATOM 579 C CA . ASN A 1 74 ? 1.360 8.996 18.710 1.00 90.88 74 ASN A CA 1
ATOM 580 C C . ASN A 1 74 ? -0.026 8.464 18.331 1.00 90.88 74 ASN A C 1
ATOM 582 O O . ASN A 1 74 ? -0.905 9.197 17.866 1.00 90.88 74 ASN A O 1
ATOM 586 N N . LEU A 1 75 ? -0.213 7.170 18.584 1.00 90.81 75 LEU A N 1
ATOM 587 C CA . LEU A 1 75 ? -1.466 6.459 18.330 1.00 90.81 75 LEU A CA 1
ATOM 588 C C . LEU A 1 75 ? -2.662 7.080 19.068 1.00 90.81 75 LEU A C 1
ATOM 590 O O . LEU A 1 75 ? -3.753 7.161 18.512 1.00 90.81 75 LEU A O 1
ATOM 594 N N . GLU A 1 76 ? -2.456 7.586 20.288 1.00 92.06 76 GLU A N 1
ATOM 595 C CA . GLU A 1 76 ? -3.511 8.236 21.073 1.00 92.06 76 GLU A CA 1
ATOM 596 C C . GLU A 1 76 ? -4.019 9.506 20.384 1.00 92.06 76 GLU A C 1
ATOM 598 O O . GLU A 1 76 ? -5.228 9.701 20.254 1.00 92.06 76 GLU A O 1
ATOM 603 N N . ALA A 1 77 ? -3.110 10.355 19.891 1.00 90.88 77 ALA A N 1
ATOM 604 C CA . ALA A 1 77 ? -3.499 11.547 19.145 1.00 90.88 77 ALA A CA 1
ATOM 605 C C . ALA A 1 77 ? -4.224 11.186 17.844 1.00 90.88 77 ALA A C 1
ATOM 607 O O . ALA A 1 77 ? -5.161 11.886 17.465 1.00 90.88 77 ALA A O 1
ATOM 608 N N . SER A 1 78 ? -3.817 10.096 17.190 1.00 91.12 78 SER A N 1
ATOM 609 C CA . SER A 1 78 ? -4.471 9.599 15.979 1.00 91.12 78 SER A CA 1
ATOM 610 C C . SER A 1 78 ? -5.898 9.134 16.261 1.00 91.12 78 SER A C 1
ATOM 612 O O . SER A 1 78 ? -6.842 9.624 15.646 1.00 91.12 78 SER A O 1
ATOM 614 N N . ALA A 1 79 ? -6.072 8.272 17.264 1.00 92.25 79 ALA A N 1
ATOM 615 C CA . ALA A 1 79 ? -7.379 7.785 17.689 1.00 92.25 79 ALA A CA 1
ATOM 616 C C . ALA A 1 79 ? -8.292 8.935 18.140 1.00 92.25 79 ALA A C 1
ATOM 618 O O . ALA A 1 79 ? -9.472 8.982 17.792 1.00 92.25 79 ALA A O 1
ATOM 619 N N . HIS A 1 80 ? -7.743 9.905 18.878 1.00 91.31 80 HIS A N 1
ATOM 620 C CA . HIS A 1 80 ? -8.476 11.101 19.283 1.00 91.31 80 HIS A CA 1
ATOM 621 C C . HIS A 1 80 ? -8.950 11.916 18.075 1.00 91.31 80 HIS A C 1
ATOM 623 O O . HIS A 1 80 ? -10.083 12.394 18.058 1.00 91.31 80 HIS A O 1
ATOM 629 N N . LEU A 1 81 ? -8.094 12.064 17.063 1.00 88.81 81 LEU A N 1
ATOM 630 C CA . LEU A 1 81 ? -8.420 12.777 15.837 1.00 88.81 81 LEU A CA 1
ATOM 631 C C . LEU A 1 81 ? -9.501 12.048 15.029 1.00 88.81 81 LEU A C 1
ATOM 633 O O . LEU A 1 81 ? -10.460 12.689 14.599 1.00 88.81 81 LEU A O 1
ATOM 637 N N . ALA A 1 82 ? -9.384 10.724 14.889 1.00 88.62 82 ALA A N 1
ATOM 638 C CA . ALA A 1 82 ? -10.357 9.879 14.196 1.00 88.62 82 ALA A CA 1
ATOM 639 C C . ALA A 1 82 ? -11.757 10.004 14.812 1.00 88.62 82 ALA A C 1
ATOM 641 O O . ALA A 1 82 ? -12.754 10.057 14.105 1.00 88.62 82 ALA A O 1
ATOM 642 N N . GLN A 1 83 ? -11.841 10.123 16.140 1.00 88.44 83 GLN A N 1
ATOM 643 C CA . GLN A 1 83 ? -13.112 10.297 16.851 1.00 88.44 83 GLN A CA 1
ATOM 644 C C . GLN A 1 83 ? -13.731 11.696 16.693 1.00 88.44 83 GLN A C 1
ATOM 646 O O . GLN A 1 83 ? -14.905 11.880 17.015 1.00 88.44 83 GLN A O 1
ATOM 651 N N . GLN A 1 84 ? -12.958 12.694 16.255 1.00 88.81 84 GLN A N 1
ATOM 652 C CA . GLN A 1 84 ? -13.413 14.085 16.128 1.00 88.81 84 GLN A CA 1
ATOM 653 C C . GLN A 1 84 ? -13.703 14.521 14.690 1.00 88.81 84 GLN A C 1
ATOM 655 O O . GLN A 1 84 ? -14.253 15.608 14.486 1.00 88.81 84 GLN A O 1
ATOM 660 N N . LEU A 1 85 ? -13.317 13.715 13.703 1.00 84.81 85 LEU A N 1
ATOM 661 C CA . LEU A 1 85 ? -13.519 13.998 12.290 1.00 84.81 85 LEU A CA 1
ATOM 662 C C . LEU A 1 85 ? -14.569 13.055 11.707 1.00 84.81 85 LEU A C 1
ATOM 664 O O . LEU A 1 85 ? -14.536 11.856 11.936 1.00 84.81 85 LEU A O 1
ATOM 668 N N . ASP A 1 86 ? -15.453 13.600 10.873 1.00 84.12 86 ASP A N 1
ATOM 669 C CA . ASP A 1 86 ? -16.329 12.793 10.010 1.00 84.12 86 ASP A CA 1
ATOM 670 C C . ASP A 1 86 ? -15.600 12.312 8.733 1.00 84.12 86 ASP A C 1
ATOM 672 O O . ASP A 1 86 ? -16.174 11.612 7.896 1.00 84.12 86 ASP A O 1
ATOM 676 N N . LEU A 1 87 ? -14.338 12.722 8.564 1.00 89.00 87 LEU A N 1
ATOM 677 C CA . LEU A 1 87 ? -13.464 12.401 7.442 1.00 89.00 87 LEU A CA 1
ATOM 678 C C . LEU A 1 87 ? -12.631 11.157 7.759 1.00 89.00 87 LEU A C 1
ATOM 680 O O . LEU A 1 87 ? -12.050 11.074 8.838 1.00 89.00 87 LEU A O 1
ATOM 684 N N . LYS A 1 88 ? -12.516 10.241 6.789 1.00 91.19 88 LYS A N 1
ATOM 685 C CA . LYS A 1 88 ? -11.695 9.030 6.921 1.00 91.19 88 LYS A CA 1
ATOM 686 C C . LYS A 1 88 ? -10.239 9.393 7.220 1.00 91.19 88 LYS A C 1
ATOM 688 O O . LYS A 1 88 ? -9.657 10.203 6.496 1.00 91.19 88 LYS A O 1
ATOM 693 N N . ILE A 1 89 ? -9.632 8.752 8.212 1.00 93.00 89 ILE A N 1
ATOM 694 C CA . ILE A 1 89 ? -8.180 8.793 8.413 1.00 93.00 89 ILE A CA 1
ATOM 695 C C . ILE A 1 89 ? -7.531 7.634 7.662 1.00 93.00 89 ILE A C 1
ATOM 697 O O . ILE A 1 89 ? -7.946 6.477 7.784 1.00 93.00 89 ILE A O 1
ATOM 701 N N . ALA A 1 90 ? -6.501 7.964 6.895 1.00 94.19 90 ALA A N 1
ATOM 702 C CA . ALA A 1 90 ? -5.672 7.014 6.177 1.00 94.19 90 ALA A CA 1
ATOM 703 C C . ALA A 1 90 ? -4.218 7.132 6.661 1.00 94.19 90 ALA A C 1
ATOM 705 O O . ALA A 1 90 ? -3.821 8.171 7.196 1.00 94.19 90 ALA A O 1
ATOM 706 N N . GLY A 1 91 ? 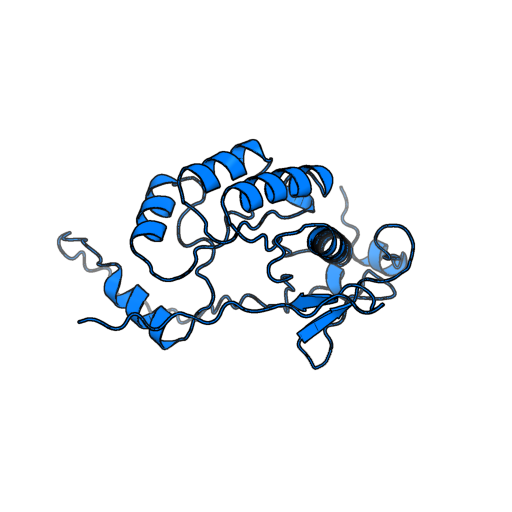-3.432 6.074 6.508 1.00 88.69 91 GLY A N 1
ATOM 707 C CA . GLY A 1 91 ? -1.974 6.192 6.534 1.00 88.69 91 GLY A CA 1
ATOM 708 C C . GLY A 1 91 ? -1.301 5.208 7.463 1.00 88.69 91 GLY A C 1
ATOM 709 O O . GLY A 1 91 ? -1.772 4.079 7.648 1.00 88.69 91 GLY A O 1
ATOM 710 N N . TYR A 1 92 ? -0.203 5.686 8.045 1.00 86.44 92 TYR A N 1
ATOM 711 C CA . TYR A 1 92 ? 0.775 4.922 8.808 1.00 86.44 92 TYR A CA 1
ATOM 712 C C . TYR A 1 92 ? 1.515 3.932 7.910 1.00 86.44 92 TYR A C 1
ATOM 714 O O . TYR A 1 92 ? 1.751 2.783 8.279 1.00 86.44 92 TYR A O 1
ATOM 722 N N . GLU A 1 93 ? 1.885 4.397 6.715 1.00 87.44 93 GLU A N 1
ATOM 723 C CA . GLU A 1 93 ? 2.548 3.608 5.670 1.00 87.44 93 GLU A CA 1
ATOM 724 C C . GLU A 1 93 ? 3.919 3.078 6.099 1.00 87.44 93 GLU A C 1
ATOM 726 O O . GLU A 1 93 ? 4.372 2.030 5.639 1.00 87.44 93 GLU A O 1
ATOM 731 N N . SER A 1 94 ? 4.545 3.783 7.044 1.00 90.56 94 SER A N 1
ATOM 732 C CA . SER A 1 94 ? 5.823 3.411 7.646 1.00 90.56 94 SER A CA 1
ATOM 733 C C . SER A 1 94 ? 5.713 2.265 8.660 1.00 90.56 94 SER A C 1
ATOM 735 O O . SER A 1 94 ? 6.745 1.750 9.103 1.00 90.56 94 SER A O 1
ATOM 737 N N . GLU A 1 95 ? 4.500 1.856 9.050 1.00 93.88 95 GLU A N 1
ATOM 738 C CA . GLU A 1 95 ? 4.311 0.739 9.975 1.00 93.88 95 GLU A CA 1
ATOM 739 C C . GLU A 1 95 ? 4.626 -0.608 9.325 1.00 93.88 95 GLU A C 1
ATOM 741 O O . GLU A 1 95 ? 4.446 -0.840 8.128 1.00 93.88 95 GLU A O 1
ATOM 746 N N . GLN A 1 96 ? 5.113 -1.529 10.151 1.00 95.19 96 GLN A N 1
ATOM 747 C CA . GLN A 1 96 ? 5.583 -2.837 9.706 1.00 95.19 96 GLN A CA 1
ATOM 748 C C . GLN A 1 96 ? 4.867 -3.949 10.451 1.00 95.19 96 GLN A C 1
ATOM 750 O O . GLN A 1 96 ? 4.656 -3.848 11.658 1.00 95.19 96 GLN A O 1
ATOM 755 N N . LEU A 1 97 ? 4.601 -5.056 9.756 1.00 97.12 97 LEU A N 1
ATOM 756 C CA . LEU A 1 97 ? 3.996 -6.269 10.303 1.00 97.12 97 LEU A CA 1
ATOM 757 C C . LEU A 1 97 ? 2.536 -6.107 10.756 1.00 97.12 97 LEU A C 1
ATOM 759 O O . LEU A 1 97 ? 2.089 -5.085 11.280 1.00 97.12 97 LEU A O 1
ATOM 763 N N . ALA A 1 98 ? 1.783 -7.194 10.638 1.00 97.44 98 ALA A N 1
ATOM 764 C CA . ALA A 1 98 ? 0.382 -7.282 11.024 1.00 97.44 98 ALA A CA 1
ATOM 765 C C . ALA A 1 98 ? 0.144 -6.946 12.499 1.00 97.44 98 ALA A C 1
ATOM 767 O O . ALA A 1 98 ? -0.915 -6.426 12.843 1.00 97.44 98 ALA A O 1
ATOM 768 N N . TYR A 1 99 ? 1.126 -7.195 13.369 1.00 96.75 99 TYR A N 1
ATOM 769 C CA . TYR A 1 99 ? 1.029 -6.851 14.785 1.00 96.75 99 TYR A CA 1
ATOM 770 C C . TYR A 1 99 ? 0.889 -5.337 15.022 1.00 96.75 99 TYR A C 1
ATOM 772 O O . TYR A 1 99 ? 0.049 -4.927 15.823 1.00 96.75 99 TYR A O 1
ATOM 780 N N . ASN A 1 100 ? 1.655 -4.494 14.322 1.00 95.75 100 ASN A N 1
ATOM 781 C CA . ASN A 1 100 ? 1.560 -3.043 14.513 1.00 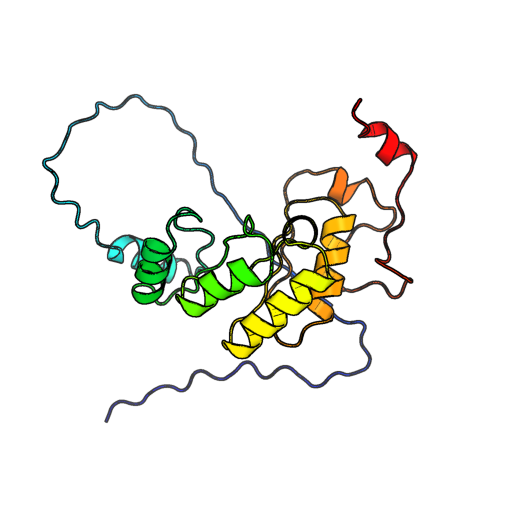95.75 100 ASN A CA 1
ATOM 782 C C . ASN A 1 100 ? 0.298 -2.477 13.861 1.00 95.75 100 ASN A C 1
ATOM 784 O O . ASN A 1 100 ? -0.428 -1.709 14.494 1.00 95.75 100 ASN A O 1
ATOM 788 N N . PHE A 1 101 ? -0.057 -2.965 12.670 1.00 96.81 101 PHE A N 1
ATOM 789 C CA . PHE A 1 101 ? -1.335 -2.619 12.046 1.00 96.81 101 PHE A CA 1
ATOM 790 C C . PHE A 1 101 ? -2.539 -3.040 12.893 1.00 96.81 101 PHE A C 1
ATOM 792 O O . PHE A 1 101 ? -3.516 -2.299 12.977 1.00 96.81 101 PHE A O 1
ATOM 799 N N . ARG A 1 102 ? -2.474 -4.179 13.596 1.00 97.00 102 ARG A N 1
ATOM 800 C CA . ARG A 1 102 ? -3.523 -4.571 14.546 1.00 97.00 102 ARG A CA 1
ATOM 801 C C . ARG A 1 102 ? -3.723 -3.512 15.626 1.00 97.00 102 ARG A C 1
ATOM 803 O O . ARG A 1 102 ? -4.863 -3.201 15.949 1.00 97.00 102 ARG A O 1
ATOM 810 N N . ARG A 1 103 ? -2.636 -2.953 16.167 1.00 95.56 103 ARG A N 1
ATOM 811 C CA . ARG A 1 103 ? -2.694 -1.919 17.212 1.00 95.56 103 ARG A CA 1
ATOM 812 C C . ARG A 1 103 ? -3.348 -0.638 16.699 1.00 95.56 103 ARG A C 1
ATOM 814 O O . ARG A 1 103 ? -4.193 -0.095 17.402 1.00 95.56 103 ARG A O 1
ATOM 821 N N . LEU A 1 104 ? -3.006 -0.203 15.484 1.00 95.19 104 LEU A N 1
ATOM 822 C CA . LEU A 1 104 ? -3.651 0.938 14.822 1.00 95.19 104 LEU A CA 1
ATOM 823 C C . LEU A 1 104 ? -5.160 0.724 14.659 1.00 95.19 104 LEU A C 1
ATOM 825 O O . LEU A 1 104 ? -5.959 1.601 14.984 1.00 95.19 104 LEU A O 1
ATOM 829 N N . ILE A 1 105 ? -5.542 -0.457 14.171 1.00 96.25 105 ILE A N 1
ATOM 830 C CA . ILE A 1 105 ? -6.940 -0.816 13.923 1.00 96.25 105 ILE A CA 1
ATOM 831 C C . ILE A 1 105 ? -7.724 -0.875 15.240 1.00 96.25 105 ILE A C 1
ATOM 833 O O . ILE A 1 105 ? -8.786 -0.264 15.344 1.00 96.25 105 ILE A O 1
ATOM 837 N N . ASP A 1 106 ? -7.194 -1.558 16.257 1.00 96.12 106 ASP A N 1
ATOM 838 C CA . ASP A 1 106 ? -7.870 -1.753 17.548 1.00 96.12 106 ASP A CA 1
ATOM 839 C C . ASP A 1 106 ? -8.061 -0.450 18.325 1.00 96.12 106 ASP A C 1
ATOM 841 O O . ASP A 1 106 ? -9.046 -0.299 19.047 1.00 96.12 106 ASP A O 1
ATOM 845 N N . GLN A 1 107 ? -7.138 0.500 18.174 1.00 94.81 107 GLN A N 1
ATOM 846 C CA . GLN A 1 107 ? -7.245 1.820 18.797 1.00 94.81 107 GLN A CA 1
ATOM 847 C C . GLN A 1 107 ? -8.112 2.792 17.986 1.00 94.81 107 GLN A C 1
ATOM 849 O O . GLN A 1 107 ? -8.394 3.890 18.460 1.00 94.81 107 GLN A O 1
ATOM 854 N N . GLY A 1 108 ? -8.564 2.402 16.790 1.00 93.94 108 GLY A N 1
ATOM 855 C CA . GLY A 1 108 ? -9.354 3.267 15.918 1.00 93.94 108 GLY A CA 1
ATOM 856 C C . GLY A 1 108 ? -8.549 4.427 15.331 1.00 93.94 108 GLY A C 1
ATOM 857 O O . GLY A 1 108 ? -9.114 5.486 15.089 1.00 93.94 108 GLY A O 1
ATOM 858 N N . CYS A 1 109 ? -7.244 4.245 15.117 1.00 94.81 109 CYS A N 1
ATOM 859 C CA . CYS A 1 109 ? -6.361 5.255 14.525 1.00 94.81 109 CYS A CA 1
ATOM 860 C C . CYS A 1 109 ? -6.603 5.455 13.018 1.00 94.81 109 CYS A C 1
ATOM 862 O O . CYS A 1 109 ? -6.264 6.498 12.471 1.00 94.81 109 CYS A O 1
ATOM 864 N N . VAL A 1 110 ? -7.154 4.445 12.336 1.00 94.00 110 VAL A N 1
ATOM 865 C CA . VAL A 1 110 ? -7.341 4.440 10.877 1.00 94.00 110 VAL A CA 1
ATOM 866 C C . VAL A 1 110 ? -8.709 3.922 10.457 1.00 94.00 110 VAL A C 1
ATOM 868 O O . VAL A 1 110 ? -9.248 2.973 11.038 1.00 94.00 110 VAL A O 1
ATOM 871 N N . ASP A 1 111 ? -9.225 4.510 9.382 1.00 93.31 111 ASP A N 1
ATOM 872 C CA . ASP A 1 111 ? -10.374 4.021 8.620 1.00 93.31 111 ASP A CA 1
ATOM 873 C C . ASP A 1 111 ? -9.939 3.320 7.324 1.00 93.31 111 ASP A C 1
ATOM 875 O O . ASP A 1 111 ? -10.597 2.372 6.888 1.00 93.31 111 ASP A O 1
ATOM 879 N N . ILE A 1 112 ? -8.821 3.770 6.742 1.00 96.25 112 ILE A N 1
ATOM 880 C CA . ILE A 1 112 ? -8.171 3.205 5.555 1.00 96.25 112 ILE A CA 1
ATOM 881 C C . ILE A 1 112 ? -6.776 2.733 5.957 1.00 96.25 112 ILE A C 1
ATOM 883 O O . ILE A 1 112 ? -5.935 3.529 6.374 1.00 96.25 112 ILE A O 1
ATOM 887 N N . VAL A 1 113 ? -6.520 1.435 5.834 1.00 97.12 113 VAL A N 1
ATOM 888 C CA . VAL A 1 113 ? -5.227 0.846 6.205 1.00 97.12 113 VAL A CA 1
ATOM 889 C C . VAL A 1 113 ? -4.289 0.902 4.998 1.00 97.12 113 VAL A C 1
ATOM 891 O O . VAL A 1 113 ? -4.663 0.411 3.933 1.00 97.12 113 VAL A O 1
ATOM 894 N N . GLN A 1 114 ? -3.087 1.474 5.142 1.00 96.81 114 GLN A N 1
ATOM 895 C CA . GLN A 1 114 ? -2.170 1.708 4.013 1.00 96.81 114 GLN A CA 1
ATOM 896 C C . GLN A 1 114 ? -0.814 0.993 4.151 1.00 96.81 114 GLN A C 1
ATOM 898 O O . GLN A 1 114 ? 0.212 1.652 4.275 1.00 96.81 114 GLN A O 1
ATOM 903 N N . PRO A 1 115 ? -0.742 -0.352 4.127 1.00 96.94 115 PRO A N 1
ATOM 904 C CA . PRO A 1 115 ? 0.553 -1.018 4.164 1.00 96.94 115 PRO A CA 1
ATOM 905 C C . PRO A 1 115 ? 1.274 -0.885 2.821 1.00 96.94 115 PRO A C 1
ATOM 907 O O . PRO A 1 115 ? 0.684 -1.140 1.771 1.00 96.94 115 PRO A O 1
ATOM 910 N N . ASP A 1 116 ? 2.564 -0.575 2.849 1.00 96.19 116 ASP A N 1
ATOM 911 C CA . ASP A 1 116 ? 3.424 -0.674 1.670 1.00 96.19 116 ASP A CA 1
ATOM 912 C C . ASP A 1 116 ? 3.937 -2.114 1.521 1.00 96.19 116 ASP A C 1
ATOM 914 O O . ASP A 1 116 ? 4.493 -2.691 2.457 1.00 96.19 116 ASP A O 1
ATOM 918 N N . VAL A 1 117 ? 3.765 -2.723 0.345 1.00 95.94 117 VAL A N 1
ATOM 919 C CA . VAL A 1 117 ? 4.139 -4.130 0.112 1.00 95.94 117 VAL A CA 1
ATOM 920 C C . VAL A 1 117 ? 5.636 -4.380 0.300 1.00 95.94 117 VAL A C 1
ATOM 922 O O . VAL A 1 117 ? 6.030 -5.462 0.741 1.00 95.94 117 VAL A O 1
ATOM 925 N N . THR A 1 118 ? 6.478 -3.396 -0.004 1.00 94.06 118 THR A N 1
ATOM 926 C CA . THR A 1 118 ? 7.936 -3.505 0.136 1.00 94.06 118 THR A CA 1
ATOM 927 C C . THR A 1 118 ? 8.422 -3.215 1.550 1.00 94.06 118 THR A C 1
ATOM 929 O O . THR A 1 118 ? 9.502 -3.671 1.923 1.00 94.06 118 THR A O 1
ATOM 932 N N . TRP A 1 119 ? 7.612 -2.523 2.352 1.00 94.44 119 TRP A N 1
ATOM 933 C CA . TRP A 1 119 ? 7.971 -2.109 3.708 1.00 94.44 119 TRP A CA 1
ATOM 934 C C . TRP A 1 119 ? 7.353 -2.993 4.794 1.00 94.44 119 TRP A C 1
ATOM 936 O O . TRP A 1 119 ? 8.028 -3.413 5.731 1.00 94.44 119 TRP A O 1
ATOM 946 N N . ALA A 1 120 ? 6.068 -3.320 4.657 1.00 95.50 120 ALA A N 1
ATOM 947 C CA . ALA A 1 120 ? 5.269 -3.937 5.708 1.00 95.50 120 ALA A CA 1
ATOM 948 C C . ALA A 1 120 ? 5.615 -5.412 5.972 1.00 95.50 120 ALA A C 1
ATOM 950 O O . ALA A 1 120 ? 5.170 -5.959 6.981 1.00 95.50 120 ALA A O 1
ATOM 951 N N . GLY A 1 121 ? 6.398 -6.051 5.093 1.00 95.44 121 GLY A N 1
ATOM 952 C CA . GLY A 1 121 ? 6.800 -7.461 5.196 1.00 95.44 121 GLY A CA 1
ATOM 953 C C . GLY A 1 121 ? 6.440 -8.325 3.980 1.00 95.44 121 GLY A C 1
ATOM 954 O O . GLY A 1 121 ? 6.413 -9.554 4.087 1.00 95.44 121 GLY A O 1
ATOM 955 N N . GLY A 1 122 ? 6.153 -7.718 2.824 1.00 96.19 122 GLY A N 1
ATOM 956 C CA . GLY A 1 122 ? 5.806 -8.430 1.593 1.00 96.19 122 GLY A CA 1
ATOM 957 C C . GLY A 1 122 ? 4.313 -8.730 1.448 1.00 96.19 122 GLY A C 1
ATOM 958 O O . GLY A 1 122 ? 3.517 -8.561 2.371 1.00 96.19 122 GLY A O 1
ATOM 959 N N . ILE A 1 123 ? 3.936 -9.261 0.278 1.00 97.25 123 ILE A N 1
ATOM 960 C CA . ILE A 1 123 ? 2.537 -9.568 -0.085 1.00 97.25 123 ILE A CA 1
ATOM 961 C C . ILE A 1 123 ? 1.863 -10.462 0.966 1.00 97.25 123 ILE A C 1
ATOM 963 O O . ILE A 1 123 ? 0.711 -10.237 1.335 1.00 97.25 123 ILE A O 1
ATOM 967 N N . SER A 1 124 ? 2.575 -11.468 1.479 1.00 97.62 124 SER A N 1
ATOM 968 C CA . SER A 1 124 ? 2.047 -12.383 2.496 1.00 97.62 124 SER A CA 1
ATOM 969 C C . SER A 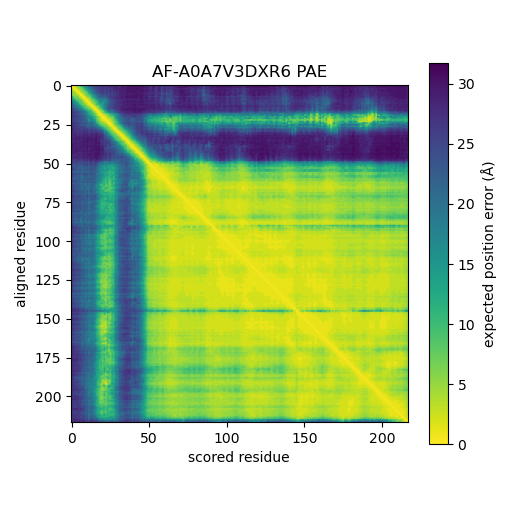1 124 ? 1.674 -11.666 3.794 1.00 97.62 124 SER A C 1
ATOM 971 O O . SER A 1 124 ? 0.638 -11.975 4.380 1.00 97.62 124 SER A O 1
ATOM 973 N N . GLU A 1 125 ? 2.487 -10.706 4.236 1.00 98.12 125 GLU A N 1
ATOM 974 C CA . GLU A 1 125 ? 2.209 -9.926 5.444 1.00 98.12 125 GLU A CA 1
ATOM 975 C C . GLU A 1 125 ? 1.085 -8.916 5.200 1.00 98.12 125 GLU A C 1
ATOM 977 O O . GLU A 1 125 ? 0.146 -8.842 5.994 1.00 98.12 125 GLU A O 1
ATOM 982 N N . CYS A 1 126 ? 1.083 -8.247 4.044 1.00 98.00 126 CYS A N 1
ATOM 983 C CA . CYS A 1 126 ? -0.019 -7.382 3.616 1.00 98.00 126 CYS A CA 1
ATOM 984 C C . CYS A 1 126 ? -1.361 -8.125 3.567 1.00 98.00 126 CYS A C 1
ATOM 986 O O . CYS A 1 126 ? -2.379 -7.567 3.968 1.00 98.00 126 CYS A O 1
ATOM 988 N N . ARG A 1 127 ? -1.392 -9.406 3.172 1.00 98.00 127 ARG A N 1
ATOM 989 C CA . ARG A 1 127 ? -2.616 -10.231 3.237 1.00 98.00 127 ARG A CA 1
ATOM 990 C C . ARG A 1 127 ? -3.090 -10.490 4.668 1.00 98.00 127 ARG A C 1
ATOM 992 O O . ARG A 1 127 ? -4.297 -10.529 4.901 1.00 98.00 127 ARG A O 1
ATOM 999 N N . ARG A 1 128 ? -2.177 -10.641 5.635 1.00 98.38 128 ARG A N 1
ATOM 1000 C CA . ARG A 1 128 ? -2.546 -10.737 7.062 1.00 98.38 128 ARG A CA 1
ATOM 1001 C C . ARG A 1 128 ? -3.120 -9.413 7.558 1.00 98.38 128 ARG A C 1
ATOM 1003 O O . ARG A 1 128 ? -4.164 -9.416 8.204 1.00 98.38 128 ARG A O 1
ATOM 1010 N N . ILE A 1 129 ? -2.491 -8.294 7.195 1.00 98.38 129 ILE A N 1
ATOM 1011 C CA . ILE A 1 129 ? -2.976 -6.940 7.502 1.00 98.38 129 ILE A CA 1
ATOM 1012 C C . ILE A 1 129 ? -4.374 -6.720 6.903 1.00 98.38 129 ILE A C 1
ATOM 1014 O O . ILE A 1 129 ? -5.275 -6.264 7.605 1.00 98.38 129 ILE A O 1
ATOM 1018 N N . ALA A 1 130 ? -4.593 -7.132 5.650 1.00 98.25 130 ALA A N 1
ATOM 1019 C CA . ALA A 1 130 ? -5.889 -7.051 4.978 1.00 98.25 130 ALA A CA 1
ATOM 1020 C C . ALA A 1 130 ? -6.988 -7.806 5.726 1.00 98.25 130 ALA A C 1
ATOM 1022 O O . ALA A 1 130 ? -8.078 -7.269 5.904 1.00 98.25 130 ALA A O 1
ATOM 1023 N N . ALA A 1 131 ? -6.697 -9.015 6.214 1.00 98.25 131 ALA A N 1
ATOM 1024 C CA . ALA A 1 131 ? -7.654 -9.800 6.989 1.00 98.25 131 ALA A CA 1
ATOM 1025 C C . ALA A 1 131 ? -8.033 -9.114 8.315 1.00 98.25 131 ALA A C 1
ATOM 1027 O O . ALA A 1 131 ? -9.200 -9.128 8.706 1.00 98.25 131 ALA A O 1
ATOM 1028 N N . LEU A 1 132 ? -7.072 -8.471 8.989 1.00 98.25 132 LEU A N 1
ATOM 1029 C CA . LEU A 1 132 ? -7.337 -7.690 10.202 1.00 98.25 132 LEU A CA 1
ATOM 1030 C C . LEU A 1 132 ? -8.194 -6.455 9.908 1.00 98.25 132 LEU A C 1
ATOM 1032 O O . LEU A 1 132 ? -9.150 -6.190 10.636 1.00 98.25 132 LEU A O 1
ATOM 1036 N N . ALA A 1 133 ? -7.873 -5.733 8.832 1.00 97.75 133 ALA A N 1
ATOM 1037 C CA . ALA A 1 133 ? -8.638 -4.580 8.371 1.00 97.75 133 ALA A CA 1
ATOM 1038 C C . ALA A 1 133 ? -10.077 -4.984 8.019 1.00 97.75 133 ALA A C 1
ATOM 1040 O O . ALA A 1 133 ? -11.031 -4.371 8.496 1.00 97.75 133 ALA A O 1
ATOM 1041 N N . GLN A 1 134 ? -10.241 -6.079 7.273 1.00 98.00 134 GLN A N 1
ATOM 1042 C CA . GLN A 1 134 ? -11.539 -6.628 6.893 1.00 98.00 134 GLN A CA 1
ATOM 1043 C C . GLN A 1 134 ? -12.381 -6.986 8.124 1.00 98.00 134 GLN A C 1
ATOM 1045 O O . GLN A 1 134 ? -13.558 -6.632 8.180 1.00 98.00 134 GLN A O 1
ATOM 1050 N N . ALA A 1 135 ? -11.787 -7.653 9.119 1.00 98.00 135 ALA A N 1
ATOM 1051 C CA . ALA A 1 135 ? -12.471 -8.012 10.362 1.00 98.00 135 ALA A CA 1
ATOM 1052 C C . ALA A 1 135 ? -12.941 -6.784 11.164 1.00 98.00 135 ALA A C 1
ATOM 1054 O O . ALA A 1 135 ? -13.894 -6.881 11.932 1.00 98.00 135 ALA A O 1
ATOM 1055 N N . ALA A 1 136 ? -12.293 -5.635 10.970 1.00 97.19 136 ALA A N 1
ATOM 1056 C CA . ALA A 1 136 ? -12.662 -4.356 11.567 1.00 97.19 136 ALA A CA 1
ATOM 1057 C C . ALA A 1 136 ? -13.487 -3.456 10.625 1.00 97.19 136 ALA A C 1
ATOM 1059 O O . ALA A 1 136 ? -13.649 -2.270 10.905 1.00 97.19 136 ALA A O 1
ATOM 1060 N N . HIS A 1 137 ? -14.003 -3.997 9.513 1.00 96.38 137 HIS A N 1
ATOM 1061 C CA . HIS A 1 137 ? -14.759 -3.255 8.496 1.00 96.38 137 HIS A CA 1
ATOM 1062 C C . HIS A 1 137 ? -14.002 -2.049 7.912 1.00 96.38 137 HIS A C 1
ATOM 1064 O O . HIS A 1 137 ? -14.595 -1.007 7.626 1.00 96.38 137 HIS A O 1
ATOM 1070 N N . ARG A 1 138 ? -12.684 -2.186 7.739 1.00 96.00 138 ARG A N 1
ATOM 1071 C CA . ARG A 1 138 ? -11.804 -1.176 7.139 1.00 96.00 138 ARG A CA 1
ATOM 1072 C C . ARG A 1 138 ? -11.373 -1.596 5.738 1.00 96.00 138 ARG A C 1
ATOM 1074 O O . ARG A 1 138 ? -11.135 -2.780 5.479 1.00 96.00 138 ARG A O 1
ATOM 1081 N N . GLU A 1 139 ? -11.271 -0.626 4.838 1.00 95.19 139 GLU A N 1
ATOM 1082 C CA . GLU A 1 139 ? -10.708 -0.832 3.500 1.00 95.19 139 GLU A CA 1
ATOM 1083 C C . GLU A 1 139 ? -9.174 -0.812 3.552 1.00 95.19 139 GLU A C 1
ATOM 1085 O O . GLU A 1 139 ? -8.579 -0.269 4.490 1.00 95.19 139 GLU A O 1
ATOM 1090 N N . ILE A 1 140 ? -8.537 -1.423 2.552 1.00 96.38 140 ILE A N 1
ATOM 1091 C CA . ILE A 1 140 ? -7.079 -1.436 2.418 1.00 96.38 140 ILE A CA 1
ATOM 1092 C C . ILE A 1 140 ? -6.648 -0.747 1.129 1.00 96.38 140 ILE A C 1
ATOM 1094 O O . ILE A 1 140 ? -7.082 -1.126 0.045 1.00 96.38 140 ILE A O 1
ATOM 1098 N N . ALA A 1 141 ? -5.794 0.262 1.240 1.00 96.75 141 ALA A N 1
ATOM 1099 C CA . ALA A 1 141 ? -5.275 1.022 0.108 1.00 96.75 141 ALA A CA 1
ATOM 1100 C C . ALA A 1 141 ? -3.745 1.031 0.216 1.00 96.75 141 ALA A C 1
ATOM 1102 O O . ALA A 1 141 ? -3.209 1.842 0.964 1.00 96.75 141 ALA A O 1
ATOM 1103 N N . PRO A 1 142 ? -3.030 0.082 -0.415 1.00 95.62 142 PRO A N 1
ATOM 1104 C CA . PRO A 1 142 ? -1.594 -0.052 -0.221 1.00 95.62 142 PRO A CA 1
ATOM 1105 C C . PRO A 1 142 ? -0.878 1.239 -0.609 1.00 95.62 142 PRO A C 1
ATOM 1107 O O . PRO A 1 142 ? -1.099 1.761 -1.704 1.00 95.62 142 PRO A O 1
ATOM 1110 N N . HIS A 1 143 ? -0.012 1.713 0.284 1.00 95.69 143 HIS A N 1
ATOM 1111 C CA . HIS A 1 143 ? 0.886 2.813 -0.026 1.00 95.69 143 HIS A CA 1
ATOM 1112 C C . HIS A 1 143 ? 1.871 2.374 -1.115 1.00 95.69 143 HIS A C 1
ATOM 1114 O O . HIS A 1 143 ? 2.344 1.228 -1.119 1.00 95.69 143 HIS A O 1
ATOM 1120 N N . CYS A 1 144 ? 2.159 3.268 -2.058 1.00 91.94 144 CYS A N 1
ATOM 1121 C CA . CYS A 1 144 ? 3.084 2.990 -3.146 1.00 91.94 144 CYS A CA 1
ATOM 1122 C C . CYS A 1 144 ? 3.789 4.257 -3.651 1.00 91.94 144 CYS A C 1
ATOM 1124 O O . CYS A 1 144 ? 3.479 4.793 -4.719 1.00 91.94 144 CYS A O 1
ATOM 1126 N N . PHE A 1 145 ? 4.849 4.651 -2.948 1.00 85.69 145 PHE A N 1
ATOM 1127 C CA . PHE A 1 145 ? 5.789 5.681 -3.397 1.00 85.69 145 PHE A CA 1
ATOM 1128 C C . PHE A 1 145 ? 7.115 5.063 -3.872 1.00 85.69 145 PHE A C 1
ATOM 1130 O O . PHE A 1 145 ? 8.166 5.226 -3.253 1.00 85.69 145 PHE A O 1
ATOM 1137 N N . SER A 1 146 ? 7.077 4.252 -4.936 1.00 81.62 146 SER A N 1
ATOM 1138 C CA . SER A 1 146 ? 8.234 3.423 -5.310 1.00 81.62 146 SER A CA 1
ATOM 1139 C C . SER A 1 146 ? 8.285 3.059 -6.808 1.00 81.62 146 SER A C 1
ATOM 1141 O O . SER A 1 146 ? 7.735 3.755 -7.661 1.00 81.62 146 SER A O 1
ATOM 1143 N N . SER A 1 147 ? 9.045 2.015 -7.141 1.00 92.44 147 SER A N 1
ATOM 1144 C CA . SER A 1 147 ? 9.317 1.528 -8.497 1.00 92.44 147 SER A CA 1
ATOM 1145 C C . SER A 1 147 ? 8.118 0.828 -9.150 1.00 92.44 147 SER A C 1
ATOM 1147 O O . SER A 1 147 ? 7.140 0.469 -8.490 1.00 92.44 147 SER A O 1
ATOM 1149 N N . ALA A 1 148 ? 8.237 0.542 -10.450 1.00 93.62 148 ALA A N 1
ATOM 1150 C CA . ALA A 1 148 ? 7.259 -0.244 -11.207 1.00 93.62 148 ALA A CA 1
ATOM 1151 C C . ALA A 1 148 ? 6.995 -1.626 -10.579 1.00 93.62 148 ALA A C 1
ATOM 1153 O O . ALA A 1 148 ? 5.875 -2.130 -10.630 1.00 93.62 148 ALA A O 1
ATOM 1154 N N . VAL A 1 149 ? 8.016 -2.225 -9.951 1.00 94.50 149 VAL A N 1
ATOM 1155 C CA . VAL A 1 149 ? 7.907 -3.526 -9.275 1.00 94.50 149 VAL A CA 1
ATOM 1156 C C . VAL A 1 149 ? 7.010 -3.428 -8.045 1.00 94.50 149 VAL A C 1
ATOM 1158 O O . VAL A 1 149 ? 6.135 -4.273 -7.865 1.00 94.50 149 VAL A O 1
ATOM 1161 N N . CYS A 1 150 ? 7.199 -2.391 -7.221 1.00 94.56 150 CYS A N 1
ATOM 1162 C CA . CYS A 1 150 ? 6.357 -2.158 -6.047 1.00 94.56 150 CYS A CA 1
ATOM 1163 C C . CYS A 1 150 ? 4.907 -1.903 -6.467 1.00 94.56 150 CYS A C 1
ATOM 1165 O O . CYS A 1 150 ? 4.002 -2.566 -5.968 1.00 94.56 150 CYS A O 1
ATOM 1167 N N . LEU A 1 151 ? 4.697 -1.040 -7.466 1.00 94.75 151 LEU A N 1
ATOM 1168 C CA . LEU A 1 151 ? 3.361 -0.731 -7.971 1.00 94.75 151 LEU A CA 1
ATOM 1169 C C . LEU A 1 151 ? 2.625 -1.979 -8.475 1.00 94.75 151 LEU A C 1
ATOM 1171 O O . LEU A 1 151 ? 1.462 -2.192 -8.134 1.00 94.75 151 LEU A O 1
ATOM 1175 N N . MET A 1 152 ? 3.309 -2.838 -9.233 1.00 95.12 152 MET A N 1
ATOM 1176 C CA . MET A 1 152 ? 2.730 -4.098 -9.695 1.00 95.12 152 MET A CA 1
ATOM 1177 C C . MET A 1 152 ? 2.431 -5.066 -8.549 1.00 95.12 152 MET A C 1
ATOM 1179 O O . MET A 1 152 ? 1.375 -5.700 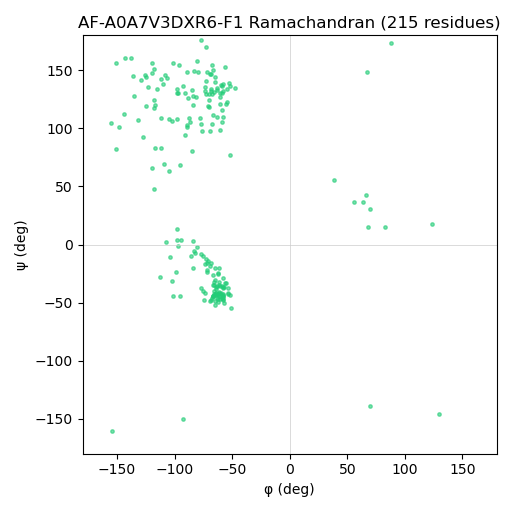-8.547 1.00 95.12 152 MET A O 1
ATOM 1183 N N . ALA A 1 153 ? 3.310 -5.163 -7.550 1.00 95.88 153 ALA A N 1
ATOM 1184 C CA . ALA A 1 153 ? 3.057 -5.975 -6.363 1.00 95.88 153 ALA A CA 1
ATOM 1185 C C . ALA A 1 153 ? 1.840 -5.470 -5.568 1.00 95.88 153 ALA A C 1
ATOM 1187 O O . ALA A 1 153 ? 1.000 -6.280 -5.169 1.00 95.88 153 ALA A O 1
ATOM 1188 N N . SER A 1 154 ? 1.705 -4.153 -5.401 1.00 95.94 154 SER A N 1
ATOM 1189 C CA . SER A 1 154 ? 0.556 -3.504 -4.761 1.00 95.94 154 SER A CA 1
ATOM 1190 C C . SER A 1 154 ? -0.741 -3.721 -5.541 1.00 95.94 154 SER A C 1
ATOM 1192 O O . SER A 1 154 ? -1.761 -4.049 -4.938 1.00 95.94 154 SER A O 1
ATOM 1194 N N . LEU A 1 155 ? -0.704 -3.638 -6.874 1.00 95.50 155 LEU A N 1
ATOM 1195 C CA . LEU A 1 155 ? -1.854 -3.914 -7.739 1.00 95.50 155 LEU A CA 1
ATOM 1196 C C . LEU A 1 155 ? -2.333 -5.373 -7.618 1.00 95.50 155 LEU A C 1
ATOM 1198 O O . LEU A 1 155 ? -3.522 -5.616 -7.394 1.00 95.50 155 LEU A O 1
ATOM 1202 N N . HIS A 1 156 ? -1.416 -6.343 -7.724 1.00 96.06 156 HIS A N 1
ATOM 1203 C CA . HIS A 1 156 ? -1.735 -7.768 -7.548 1.00 96.06 156 HIS A CA 1
ATOM 1204 C C . HIS A 1 156 ? -2.284 -8.049 -6.149 1.00 96.06 156 HIS A C 1
ATOM 1206 O O . HIS A 1 156 ? -3.284 -8.752 -6.000 1.00 96.06 156 HIS A O 1
ATOM 1212 N N . PHE A 1 157 ? -1.659 -7.475 -5.118 1.00 96.75 157 PHE A N 1
ATOM 1213 C CA . PHE A 1 157 ? -2.132 -7.578 -3.742 1.00 96.75 157 PHE A CA 1
ATOM 1214 C C . PHE A 1 157 ? -3.567 -7.057 -3.602 1.00 96.75 157 PHE A C 1
ATOM 1216 O O . PHE A 1 157 ? -4.420 -7.782 -3.084 1.00 96.75 157 PHE A O 1
ATOM 1223 N N . LEU A 1 158 ? -3.846 -5.858 -4.110 1.00 96.19 158 LEU A N 1
ATOM 1224 C CA . LEU A 1 158 ? -5.145 -5.204 -3.992 1.00 96.19 158 LEU A CA 1
ATOM 1225 C C . LEU A 1 158 ? -6.258 -5.972 -4.721 1.00 96.19 158 LEU A C 1
ATOM 1227 O O . LEU A 1 158 ? -7.359 -6.106 -4.197 1.00 96.19 158 LEU A O 1
ATOM 1231 N N . CYS A 1 159 ? -5.957 -6.584 -5.868 1.00 95.50 159 CYS A N 1
ATOM 1232 C CA . CYS A 1 159 ? -6.901 -7.465 -6.568 1.00 95.50 159 CYS A CA 1
ATOM 1233 C C . CYS A 1 159 ? -7.140 -8.805 -5.853 1.00 95.50 159 CYS A C 1
ATOM 1235 O O . CYS A 1 159 ? -8.071 -9.533 -6.191 1.00 95.50 159 CYS A O 1
ATOM 1237 N N . SER A 1 160 ? -6.292 -9.161 -4.885 1.00 95.31 160 SER A N 1
ATOM 1238 C CA . SER A 1 160 ? -6.323 -10.459 -4.203 1.00 95.31 160 SER A CA 1
ATOM 1239 C C . SER A 1 160 ? -7.070 -10.453 -2.862 1.00 95.31 160 SER A C 1
ATOM 1241 O O . SER A 1 160 ? -7.128 -11.498 -2.197 1.00 95.31 160 SER A O 1
ATOM 1243 N N . VAL A 1 161 ? -7.592 -9.295 -2.442 1.00 96.50 161 VAL A N 1
ATOM 1244 C CA . VAL A 1 161 ? -8.239 -9.071 -1.139 1.00 96.50 161 VAL A CA 1
ATOM 1245 C C . VAL A 1 161 ? -9.714 -8.676 -1.300 1.00 96.50 161 VAL A C 1
ATOM 1247 O O . VAL A 1 161 ? -10.083 -8.088 -2.312 1.00 96.50 161 VAL A O 1
ATOM 1250 N N . PRO A 1 162 ? -10.583 -8.989 -0.320 1.00 93.88 162 PRO A N 1
ATOM 1251 C CA . PRO A 1 162 ? -12.025 -8.739 -0.422 1.00 93.88 162 PRO A CA 1
ATOM 1252 C C . PRO A 1 162 ? -12.459 -7.326 0.003 1.00 93.88 162 PRO A C 1
ATOM 1254 O O . PRO A 1 162 ? -13.617 -6.967 -0.186 1.00 93.88 162 PRO A O 1
ATOM 1257 N N . ASN A 1 163 ? -11.564 -6.533 0.594 1.00 95.25 163 ASN A N 1
ATOM 1258 C CA . ASN A 1 163 ? -11.805 -5.162 1.055 1.00 95.25 163 ASN A CA 1
ATOM 1259 C C . ASN A 1 163 ? -10.919 -4.121 0.331 1.00 95.25 163 ASN A C 1
ATOM 1261 O O . ASN A 1 163 ? -10.297 -3.297 1.010 1.00 95.25 163 ASN A O 1
ATOM 1265 N N . PRO A 1 164 ? -10.815 -4.155 -1.015 1.00 95.88 164 PRO A N 1
ATOM 1266 C CA . PRO A 1 164 ? -9.908 -3.279 -1.741 1.00 95.88 164 PRO A CA 1
ATOM 1267 C C . PRO A 1 164 ? -10.365 -1.819 -1.667 1.00 95.88 164 PRO A C 1
ATOM 1269 O O . PRO A 1 164 ? -11.532 -1.502 -1.895 1.00 95.88 164 PRO A O 1
ATOM 1272 N N . GLY A 1 165 ? -9.425 -0.938 -1.350 1.00 94.75 165 GLY A N 1
ATOM 1273 C CA . GLY A 1 165 ? -9.520 0.500 -1.550 1.00 94.75 165 GLY A CA 1
ATOM 1274 C C . GLY A 1 165 ? -8.920 0.913 -2.895 1.00 94.75 165 GLY A C 1
ATOM 1275 O O . GLY A 1 165 ? -8.936 0.159 -3.869 1.00 94.75 165 GLY A O 1
ATOM 1276 N N . LEU A 1 166 ? -8.386 2.132 -2.942 1.00 94.31 166 LEU A N 1
ATOM 1277 C CA . LEU A 1 166 ? -7.757 2.705 -4.131 1.00 94.31 166 LEU A CA 1
ATOM 1278 C C . LEU A 1 166 ? -6.300 2.242 -4.266 1.00 94.31 166 LEU A C 1
ATOM 1280 O O . LEU A 1 166 ? -5.613 2.022 -3.268 1.00 94.31 166 LEU A O 1
ATOM 1284 N N . LEU A 1 167 ? -5.825 2.128 -5.507 1.00 94.38 167 LEU A N 1
ATOM 1285 C CA . LEU A 1 167 ? -4.407 1.955 -5.810 1.00 94.38 167 LEU A CA 1
ATOM 1286 C C . LEU A 1 167 ? -3.728 3.325 -5.840 1.00 94.38 167 LEU A C 1
ATOM 1288 O O . LEU A 1 167 ? -4.073 4.176 -6.663 1.00 94.38 167 LEU A O 1
ATOM 1292 N N . GLU A 1 168 ? -2.740 3.538 -4.980 1.00 92.25 168 GLU A N 1
ATOM 1293 C CA . GLU A 1 168 ? -1.931 4.749 -5.043 1.00 92.25 168 GLU A CA 1
ATOM 1294 C C . GLU A 1 168 ? -0.970 4.705 -6.239 1.00 92.25 168 GLU A C 1
ATOM 1296 O O . GLU A 1 168 ? -0.260 3.720 -6.458 1.00 92.25 168 GLU A O 1
ATOM 1301 N N . MET A 1 169 ? -0.930 5.794 -7.010 1.00 88.81 169 MET A N 1
ATOM 1302 C CA . MET A 1 169 ? 0.065 6.003 -8.060 1.00 88.81 169 MET A CA 1
ATOM 1303 C C . MET A 1 169 ? 0.680 7.395 -7.956 1.00 88.81 169 MET A C 1
ATOM 1305 O O . MET A 1 169 ? 0.064 8.388 -8.353 1.00 88.81 169 MET A O 1
ATOM 1309 N N . ASP A 1 170 ? 1.934 7.452 -7.504 1.00 85.88 170 ASP A N 1
ATOM 1310 C CA . ASP A 1 170 ? 2.753 8.663 -7.574 1.00 85.88 170 ASP A CA 1
ATOM 1311 C C . ASP A 1 170 ? 2.769 9.238 -9.001 1.00 85.88 170 ASP A C 1
ATOM 1313 O O . ASP A 1 170 ? 2.918 8.503 -9.976 1.00 85.88 170 ASP A O 1
ATOM 1317 N N . GLN A 1 171 ? 2.622 10.557 -9.133 1.00 85.19 171 GLN A N 1
ATOM 1318 C CA . GLN A 1 171 ? 2.676 11.263 -10.421 1.00 85.19 171 GLN A CA 1
ATOM 1319 C C . GLN A 1 171 ? 3.952 12.084 -10.594 1.00 85.19 171 GLN A C 1
ATOM 1321 O O . GLN A 1 171 ? 4.124 12.746 -11.621 1.00 85.19 171 GLN A O 1
ATOM 1326 N N . ASN A 1 172 ? 4.865 12.045 -9.623 1.00 88.62 172 ASN A N 1
ATOM 1327 C CA . ASN A 1 172 ? 6.141 12.716 -9.766 1.00 88.62 172 ASN A CA 1
ATOM 1328 C C . ASN A 1 172 ? 7.003 12.034 -10.851 1.00 88.62 172 ASN A C 1
ATOM 1330 O O . ASN A 1 172 ? 6.829 10.844 -11.165 1.00 88.62 172 ASN A O 1
ATOM 1334 N N . PRO A 1 173 ? 7.940 12.783 -11.465 1.00 90.69 173 PRO A N 1
ATOM 1335 C CA . PRO A 1 173 ? 8.933 12.197 -12.355 1.00 90.69 173 PRO A CA 1
ATOM 1336 C C . PRO A 1 173 ? 9.761 11.144 -11.610 1.00 90.69 173 PRO A C 1
ATOM 1338 O O . PRO A 1 173 ? 10.492 11.467 -10.675 1.00 90.69 173 PRO A O 1
ATOM 1341 N N . ASN A 1 174 ? 9.648 9.884 -12.030 1.00 91.12 174 ASN A N 1
ATOM 1342 C CA . ASN A 1 174 ? 10.315 8.757 -11.388 1.00 91.12 174 ASN A CA 1
ATOM 1343 C C . ASN A 1 174 ? 10.666 7.686 -12.431 1.00 91.12 174 ASN A C 1
ATOM 1345 O O . ASN A 1 174 ? 9.818 6.880 -12.816 1.00 91.12 174 ASN A O 1
ATOM 1349 N N . GLY A 1 175 ? 11.930 7.645 -12.859 1.00 91.81 175 GLY A N 1
ATOM 1350 C CA . GLY A 1 175 ? 12.390 6.676 -13.859 1.00 91.81 175 GLY A CA 1
ATOM 1351 C C . GLY A 1 175 ? 12.358 5.221 -13.381 1.00 91.81 175 GLY A C 1
ATOM 1352 O O . GLY A 1 175 ? 12.120 4.322 -14.183 1.00 91.81 175 GLY A O 1
ATOM 1353 N N . LEU A 1 176 ? 12.460 4.964 -12.071 1.00 92.56 176 LEU A N 1
ATOM 1354 C CA . LEU A 1 176 ? 12.264 3.616 -11.518 1.00 92.56 176 LEU A CA 1
ATOM 1355 C C . LEU A 1 176 ? 10.806 3.145 -11.628 1.00 92.56 176 LEU A C 1
ATOM 1357 O O . LEU A 1 176 ? 10.531 1.957 -11.482 1.00 92.56 176 LEU A O 1
ATOM 1361 N N . ARG A 1 177 ? 9.857 4.052 -11.877 1.00 91.75 177 ARG A N 1
ATOM 1362 C CA . ARG A 1 177 ? 8.454 3.726 -12.162 1.00 91.75 177 ARG A CA 1
ATOM 1363 C C . ARG A 1 177 ? 8.179 3.661 -13.660 1.00 91.75 177 ARG A C 1
ATOM 1365 O O . ARG A 1 177 ? 7.487 2.755 -14.106 1.00 91.75 177 ARG A O 1
ATOM 1372 N N . THR A 1 178 ? 8.689 4.622 -14.426 1.00 92.00 178 THR A N 1
ATOM 1373 C CA . THR A 1 178 ? 8.282 4.814 -15.827 1.00 92.00 178 THR A CA 1
ATOM 1374 C C . THR A 1 178 ? 9.234 4.207 -16.850 1.00 92.00 178 THR A C 1
ATOM 1376 O O . THR A 1 178 ? 8.808 3.950 -17.969 1.00 92.00 178 THR A O 1
ATOM 1379 N N . GLU A 1 179 ? 10.506 4.000 -16.503 1.00 93.94 179 GLU A N 1
ATOM 1380 C CA . GLU A 1 179 ? 11.545 3.566 -17.450 1.00 93.94 179 GLU A CA 1
ATOM 1381 C C . GLU A 1 179 ? 12.061 2.151 -17.170 1.00 93.94 179 GLU A C 1
ATOM 1383 O O . GLU A 1 179 ? 12.523 1.491 -18.091 1.00 93.94 179 GLU A O 1
ATOM 1388 N N . ILE A 1 180 ? 12.024 1.672 -15.919 1.00 94.50 180 ILE A N 1
ATOM 1389 C CA . ILE A 1 180 ? 12.701 0.412 -15.553 1.00 94.50 180 ILE A CA 1
ATOM 1390 C C . ILE A 1 180 ? 12.020 -0.849 -16.103 1.00 94.50 180 ILE A C 1
ATOM 1392 O O . ILE A 1 180 ? 12.664 -1.891 -16.198 1.00 94.50 180 ILE A O 1
ATOM 1396 N N . ALA A 1 181 ? 10.729 -0.780 -16.432 1.00 93.25 181 ALA A N 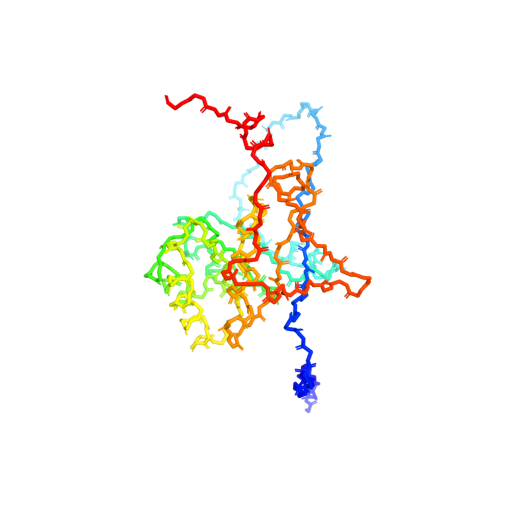1
ATOM 1397 C CA . ALA A 1 181 ? 9.934 -1.914 -16.895 1.00 93.25 181 ALA A CA 1
ATOM 1398 C C . ALA A 1 181 ? 9.554 -1.746 -18.372 1.00 93.25 181 ALA A C 1
ATOM 1400 O O . ALA A 1 181 ? 9.222 -0.637 -18.787 1.00 93.25 181 ALA A O 1
ATOM 1401 N N . ARG A 1 182 ? 9.551 -2.840 -19.152 1.00 92.56 182 ARG A N 1
ATOM 1402 C CA . ARG A 1 182 ? 9.146 -2.800 -20.575 1.00 92.56 182 ARG A CA 1
ATOM 1403 C C . ARG A 1 182 ? 7.707 -2.329 -20.771 1.00 92.56 182 ARG A C 1
ATOM 1405 O O . ARG A 1 182 ? 7.452 -1.531 -21.664 1.00 92.56 182 ARG A O 1
ATOM 1412 N N . ASP A 1 183 ? 6.803 -2.813 -19.924 1.00 87.88 183 ASP A N 1
ATOM 1413 C CA . ASP A 1 183 ? 5.375 -2.497 -19.961 1.00 87.88 183 ASP A CA 1
ATOM 1414 C C . ASP A 1 183 ? 4.984 -1.780 -18.655 1.00 87.88 183 ASP A C 1
ATOM 1416 O O . ASP A 1 183 ? 4.551 -2.432 -17.699 1.00 87.88 183 ASP A O 1
ATOM 1420 N N . PRO A 1 184 ? 5.195 -0.455 -18.544 1.00 84.94 184 PRO A N 1
ATOM 1421 C CA . PRO A 1 184 ? 4.842 0.279 -17.338 1.00 84.94 184 PRO A CA 1
ATOM 1422 C C . PRO A 1 184 ? 3.323 0.319 -17.140 1.00 84.94 184 PRO A C 1
ATOM 1424 O O . PRO A 1 184 ? 2.537 0.343 -18.090 1.00 84.94 184 PRO A O 1
ATOM 1427 N N . VAL A 1 185 ? 2.909 0.373 -15.874 1.00 87.19 185 VAL A N 1
ATOM 1428 C CA . VAL A 1 185 ? 1.499 0.497 -15.496 1.00 87.19 185 VAL A CA 1
ATOM 1429 C C . VAL A 1 185 ? 0.921 1.791 -16.056 1.00 87.19 185 VAL A C 1
ATOM 1431 O O . VAL A 1 185 ? 1.480 2.869 -15.853 1.00 87.19 185 VAL A O 1
ATOM 1434 N N . SER A 1 186 ? -0.226 1.683 -16.721 1.00 86.31 186 SER A N 1
ATOM 1435 C CA . SER A 1 186 ? -0.990 2.825 -17.216 1.00 86.31 186 SER A CA 1
ATOM 1436 C C . SER A 1 186 ? -2.381 2.852 -16.594 1.00 86.31 186 SER A C 1
ATOM 1438 O O . SER A 1 186 ? -2.960 1.814 -16.269 1.00 86.31 186 SER A O 1
ATOM 1440 N N . VAL A 1 187 ? -2.886 4.069 -16.410 1.00 90.25 187 VAL A N 1
ATOM 1441 C CA . VAL A 1 187 ? -4.258 4.340 -15.986 1.00 90.25 187 VAL A CA 1
ATOM 1442 C C . VAL A 1 187 ? -5.068 4.641 -17.240 1.00 90.25 187 VAL A C 1
ATOM 1444 O O . VAL A 1 187 ? -4.641 5.449 -18.068 1.00 90.25 187 VAL A O 1
ATOM 1447 N N . ASP A 1 188 ? -6.211 3.985 -17.399 1.00 92.19 188 ASP A N 1
ATOM 1448 C CA . ASP A 1 188 ? -7.110 4.252 -18.518 1.00 92.19 188 ASP A CA 1
ATOM 1449 C C . ASP A 1 188 ? -7.935 5.538 -18.325 1.00 92.19 188 ASP A C 1
ATOM 1451 O O . ASP A 1 188 ? -7.869 6.212 -17.297 1.00 92.19 188 ASP A O 1
ATOM 1455 N N . ALA A 1 189 ? -8.717 5.899 -19.345 1.00 92.12 189 ALA A N 1
ATOM 1456 C CA . ALA A 1 189 ? -9.525 7.119 -19.344 1.00 92.12 189 ALA A CA 1
ATOM 1457 C C . ALA A 1 189 ? -10.591 7.158 -18.230 1.00 92.12 189 ALA A C 1
ATOM 1459 O O . ALA A 1 189 ? -11.034 8.245 -17.862 1.00 92.12 189 ALA A O 1
ATOM 1460 N N . ASP A 1 190 ? -10.966 5.998 -17.683 1.00 92.25 190 ASP A N 1
ATOM 1461 C CA . ASP A 1 190 ? -11.946 5.861 -16.604 1.00 92.25 190 ASP A CA 1
ATOM 1462 C C . ASP A 1 190 ? -11.274 5.814 -15.213 1.00 92.25 190 ASP A C 1
ATOM 1464 O O . ASP A 1 190 ? -11.945 5.630 -14.193 1.00 92.25 190 ASP A O 1
ATOM 1468 N N . GLY A 1 191 ? -9.948 5.978 -15.145 1.00 90.06 191 GLY A N 1
ATOM 1469 C CA . GLY A 1 191 ? -9.191 6.010 -13.894 1.00 90.06 191 GLY A CA 1
ATOM 1470 C C . GLY A 1 191 ? -8.841 4.631 -13.330 1.00 90.06 191 GLY A C 1
ATOM 1471 O O . GLY A 1 191 ? -8.468 4.535 -12.153 1.00 90.06 191 GLY A O 1
ATOM 1472 N N . PHE A 1 192 ? -8.963 3.565 -14.122 1.00 92.50 192 PHE A N 1
ATOM 1473 C CA . PHE A 1 192 ? -8.641 2.210 -13.683 1.00 92.50 192 PHE A CA 1
ATOM 1474 C C . PHE A 1 192 ? -7.282 1.733 -14.183 1.00 92.50 192 PHE A C 1
ATOM 1476 O O . PHE A 1 192 ? -6.777 2.149 -15.225 1.00 92.50 192 PHE A O 1
ATOM 1483 N N . VAL A 1 193 ? -6.733 0.779 -13.441 1.00 92.44 193 VAL A N 1
ATOM 1484 C CA . VAL A 1 193 ? -5.545 0.014 -13.805 1.00 92.44 193 VAL A CA 1
ATOM 1485 C C . VAL A 1 193 ? -5.936 -1.445 -13.989 1.00 92.44 193 VAL A C 1
ATOM 1487 O O . VAL A 1 193 ? -6.637 -2.007 -13.147 1.00 92.44 193 VAL A O 1
ATOM 1490 N N . THR A 1 194 ? -5.473 -2.059 -15.077 1.00 91.44 194 THR A N 1
ATOM 1491 C CA . THR A 1 194 ? -5.724 -3.473 -15.389 1.00 91.44 194 THR A CA 1
ATOM 1492 C C . THR A 1 194 ? -4.538 -4.336 -14.976 1.00 91.44 194 THR A C 1
ATOM 1494 O O . THR A 1 194 ? -3.391 -4.004 -15.278 1.00 91.44 194 THR A O 1
ATOM 1497 N N . VAL A 1 195 ? -4.809 -5.462 -14.314 1.00 91.38 195 VAL A N 1
ATOM 1498 C CA . VAL A 1 195 ? -3.771 -6.444 -13.977 1.00 91.38 195 VAL A CA 1
ATOM 1499 C C . VAL A 1 195 ? -3.332 -7.205 -15.238 1.00 91.38 195 VAL A C 1
ATOM 1501 O O . VAL A 1 195 ? -4.190 -7.752 -15.931 1.00 91.38 195 VAL A O 1
ATOM 1504 N N . PRO A 1 196 ? -2.024 -7.305 -15.536 1.00 88.94 196 PRO A N 1
ATOM 1505 C CA . PRO A 1 196 ? -1.518 -8.148 -16.614 1.00 88.94 196 PRO A CA 1
ATOM 1506 C C . PRO A 1 196 ? -1.769 -9.638 -16.351 1.00 88.94 196 PRO A C 1
ATOM 1508 O O . PRO A 1 196 ? -1.600 -10.118 -15.234 1.00 88.94 196 PRO A O 1
ATOM 1511 N N . GLU A 1 197 ? -2.054 -10.399 -17.407 1.00 89.44 197 GLU A N 1
ATOM 1512 C CA . GLU A 1 197 ? -2.249 -11.861 -17.337 1.00 89.44 197 GLU A CA 1
ATOM 1513 C C . GLU A 1 197 ? -0.932 -12.663 -17.390 1.00 89.44 197 GLU A C 1
ATOM 1515 O O . GLU A 1 197 ? -0.930 -13.895 -17.408 1.00 89.44 197 GLU A O 1
ATOM 1520 N N . LYS A 1 198 ? 0.215 -11.974 -17.431 1.00 90.69 198 LYS A N 1
ATOM 1521 C CA . LYS A 1 198 ? 1.541 -12.605 -17.448 1.00 90.69 198 LYS A CA 1
ATOM 1522 C C . LYS A 1 198 ? 1.843 -13.264 -16.085 1.00 90.69 198 LYS A C 1
ATOM 1524 O O . LYS A 1 198 ? 1.455 -12.715 -15.055 1.00 90.69 198 LYS A O 1
ATOM 1529 N N . PRO A 1 199 ? 2.581 -14.392 -16.040 1.00 92.88 199 PRO A N 1
ATOM 1530 C CA . PRO A 1 199 ? 2.975 -15.030 -14.783 1.00 92.88 199 PRO A CA 1
ATOM 1531 C C . PRO A 1 199 ? 3.756 -14.110 -13.829 1.00 92.88 199 PRO A C 1
ATOM 1533 O O . PRO A 1 199 ? 4.487 -13.211 -14.250 1.00 92.88 199 PRO A O 1
ATOM 1536 N N . GLY A 1 200 ? 3.664 -14.392 -12.527 1.00 93.69 200 GLY A N 1
ATOM 1537 C CA . GLY A 1 200 ? 4.350 -13.618 -11.489 1.00 93.69 200 GLY A CA 1
ATOM 1538 C C . GLY A 1 200 ? 3.755 -12.218 -11.328 1.00 93.69 200 GLY A C 1
ATOM 1539 O O . GLY A 1 200 ? 2.541 -12.053 -11.363 1.00 93.69 200 GLY A O 1
ATOM 1540 N N . LEU A 1 201 ? 4.609 -11.206 -11.148 1.00 93.69 201 LEU A N 1
ATOM 1541 C CA . LEU A 1 201 ? 4.164 -9.808 -11.073 1.00 93.69 201 LEU A CA 1
ATOM 1542 C C . LEU A 1 201 ? 3.837 -9.206 -12.447 1.00 93.69 201 LEU A C 1
ATOM 1544 O O . LEU A 1 201 ? 3.340 -8.088 -12.504 1.00 93.69 201 LEU A O 1
ATOM 1548 N N . GLY A 1 202 ? 4.126 -9.908 -13.547 1.00 92.62 202 GLY A N 1
ATOM 1549 C CA . GLY A 1 202 ? 3.954 -9.377 -14.901 1.00 92.62 202 GLY A CA 1
ATOM 1550 C C . GLY A 1 202 ? 4.921 -8.244 -15.266 1.00 92.62 202 GLY A C 1
ATOM 1551 O O . GLY A 1 202 ? 4.688 -7.557 -16.255 1.00 92.62 202 GLY A O 1
ATOM 1552 N N . VAL A 1 203 ? 5.996 -8.059 -14.491 1.00 93.12 203 VAL A N 1
ATOM 1553 C CA . VAL A 1 203 ? 7.045 -7.058 -14.736 1.00 93.12 203 VAL A CA 1
ATOM 1554 C C . VAL A 1 203 ? 8.233 -7.703 -15.433 1.00 93.12 203 VAL A C 1
ATOM 1556 O O . VAL A 1 203 ? 8.771 -8.699 -14.953 1.00 93.12 203 VAL A O 1
ATOM 1559 N N . GLU A 1 204 ? 8.683 -7.082 -16.517 1.00 94.69 204 GLU A N 1
ATOM 1560 C CA . GLU A 1 204 ? 9.952 -7.390 -17.171 1.00 94.69 204 GLU A CA 1
ATOM 1561 C C . GLU A 1 204 ? 10.861 -6.161 -17.097 1.00 94.69 204 GLU A C 1
ATOM 1563 O O . GLU A 1 204 ? 10.491 -5.089 -17.582 1.00 94.69 204 GLU A O 1
ATOM 1568 N N . LEU A 1 205 ? 12.026 -6.310 -16.461 1.00 95.44 205 LEU A N 1
ATOM 1569 C CA . LEU A 1 205 ? 12.983 -5.220 -16.279 1.00 95.44 205 LEU A CA 1
ATOM 1570 C C . LEU A 1 205 ? 13.813 -4.989 -17.545 1.00 95.44 205 LEU A C 1
ATOM 1572 O O . LEU A 1 205 ? 14.104 -5.920 -18.297 1.00 95.44 205 LEU A O 1
ATOM 1576 N N . ILE A 1 206 ? 14.207 -3.738 -17.765 1.00 96.44 206 ILE A N 1
ATOM 1577 C CA . ILE A 1 206 ? 15.128 -3.347 -18.833 1.00 96.44 206 ILE A CA 1
ATOM 1578 C C . ILE A 1 206 ? 16.530 -3.233 -18.234 1.00 96.44 206 ILE A C 1
ATOM 1580 O O . ILE A 1 206 ? 16.810 -2.283 -17.504 1.00 96.44 206 ILE A O 1
ATOM 1584 N N . ASP A 1 207 ? 17.409 -4.183 -18.561 1.00 96.25 207 ASP A N 1
ATOM 1585 C CA . ASP A 1 207 ? 18.760 -4.287 -17.987 1.00 96.25 207 ASP A CA 1
ATOM 1586 C C . ASP A 1 207 ? 19.577 -2.993 -18.123 1.00 96.25 207 ASP A C 1
ATOM 1588 O O . ASP A 1 207 ? 20.186 -2.546 -17.154 1.00 96.25 207 ASP A O 1
ATOM 1592 N N . ASP A 1 208 ? 19.520 -2.325 -19.279 1.00 96.62 208 ASP A N 1
ATOM 1593 C CA . ASP A 1 208 ? 20.218 -1.050 -19.499 1.00 96.62 208 ASP A CA 1
ATOM 1594 C C . ASP A 1 208 ? 19.741 0.053 -18.538 1.00 96.62 208 ASP A C 1
ATOM 1596 O O . ASP A 1 208 ? 20.521 0.894 -18.088 1.00 96.62 208 ASP A O 1
ATOM 1600 N N . VA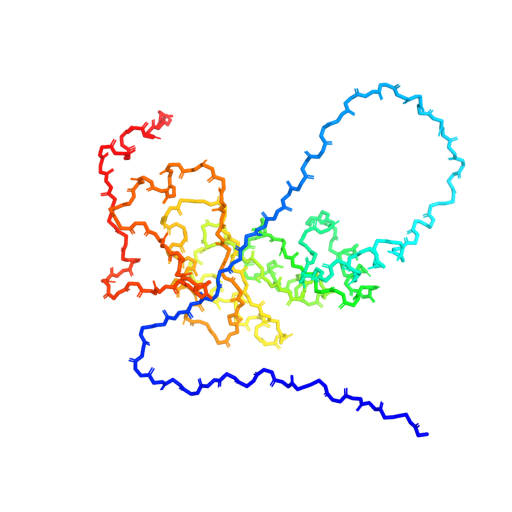L A 1 209 ? 18.448 0.052 -18.197 1.00 95.69 209 VAL A N 1
ATOM 1601 C CA . VAL A 1 209 ? 17.865 1.015 -17.256 1.00 95.69 209 VAL A CA 1
ATOM 1602 C C . VAL A 1 209 ? 18.217 0.636 -15.820 1.00 95.69 209 VAL A C 1
ATOM 1604 O O . VAL A 1 209 ? 18.508 1.516 -15.011 1.00 95.69 209 VAL A O 1
ATOM 1607 N N . VAL A 1 210 ? 18.248 -0.660 -15.503 1.00 95.19 210 VAL A N 1
ATOM 1608 C CA . VAL A 1 210 ? 18.758 -1.146 -14.213 1.00 95.19 210 VAL A CA 1
ATOM 1609 C C . VAL A 1 210 ? 20.203 -0.685 -14.016 1.00 95.19 210 VAL A C 1
ATOM 1611 O O . VAL A 1 210 ? 20.527 -0.158 -12.953 1.00 95.19 210 VAL A O 1
ATOM 1614 N N . GLU A 1 211 ? 21.046 -0.805 -15.042 1.00 95.69 211 GLU A N 1
ATOM 1615 C CA . GLU A 1 211 ? 22.439 -0.360 -14.983 1.00 95.69 211 GLU A CA 1
ATOM 1616 C C . GLU A 1 211 ? 22.553 1.163 -14.848 1.00 95.69 211 GLU A C 1
ATOM 1618 O O . GLU A 1 211 ? 23.304 1.652 -14.007 1.00 95.69 211 GLU A O 1
ATOM 1623 N N . LYS A 1 212 ? 21.738 1.926 -15.590 1.00 95.31 212 LYS A N 1
ATOM 1624 C CA . LYS A 1 212 ? 21.649 3.393 -15.470 1.00 95.31 212 LYS A CA 1
ATOM 1625 C C . LYS A 1 212 ? 21.368 3.858 -14.035 1.00 95.31 212 LYS A C 1
ATOM 1627 O O . LYS A 1 212 ? 21.872 4.906 -13.635 1.00 95.31 212 LYS A O 1
ATOM 1632 N N . TYR A 1 213 ? 20.536 3.128 -13.290 1.00 94.06 213 TYR A N 1
ATOM 1633 C CA . TYR A 1 213 ? 20.152 3.471 -11.915 1.00 94.06 213 TYR A CA 1
ATOM 1634 C C . TYR A 1 213 ? 20.950 2.722 -10.840 1.00 94.06 213 TYR A C 1
ATOM 1636 O O . TYR A 1 213 ? 20.658 2.879 -9.651 1.00 94.06 213 TYR A O 1
ATOM 1644 N N . ARG A 1 214 ? 21.950 1.919 -11.221 1.00 93.88 214 ARG A N 1
ATOM 1645 C CA . ARG A 1 214 ? 22.788 1.195 -10.266 1.00 93.88 214 ARG A CA 1
ATOM 1646 C C . ARG A 1 214 ? 23.566 2.188 -9.398 1.00 93.88 214 ARG A C 1
ATOM 1648 O O . ARG A 1 214 ? 24.187 3.121 -9.897 1.00 93.88 214 ARG A O 1
ATOM 1655 N N . VAL A 1 215 ? 23.560 1.946 -8.092 1.00 92.62 215 VAL A N 1
ATOM 1656 C CA . VAL A 1 215 ? 24.427 2.624 -7.121 1.00 92.62 215 VAL A CA 1
ATOM 1657 C C . VAL A 1 215 ? 25.485 1.644 -6.621 1.00 92.62 215 VAL A C 1
ATOM 1659 O O . VAL A 1 215 ? 25.217 0.445 -6.518 1.00 92.62 215 VAL A O 1
ATOM 1662 N N . GLU A 1 216 ? 26.690 2.137 -6.337 1.00 88.94 216 GLU A N 1
ATOM 1663 C CA . GLU A 1 216 ? 27.716 1.345 -5.654 1.00 88.94 216 GLU A CA 1
ATOM 1664 C C . GLU A 1 216 ? 27.250 1.070 -4.215 1.00 88.94 216 GLU A C 1
ATOM 1666 O O . GLU A 1 216 ? 26.771 1.980 -3.534 1.00 88.94 216 GLU A O 1
ATOM 1671 N N . GLY A 1 217 ? 27.306 -0.200 -3.806 1.00 63.84 217 GLY A N 1
ATOM 1672 C CA . GLY A 1 217 ? 26.885 -0.667 -2.481 1.00 63.84 217 GLY A CA 1
ATOM 1673 C C . GLY A 1 217 ? 27.995 -0.621 -1.446 1.00 63.84 217 GLY A C 1
ATOM 1674 O O . GLY A 1 217 ? 29.177 -0.726 -1.844 1.00 63.84 217 GLY A O 1
#